Protein AF-A0A7J2H7G2-F1 (afdb_monomer_lite)

Structure (mmCIF, N/CA/C/O backbone):
data_AF-A0A7J2H7G2-F1
#
_entry.id   AF-A0A7J2H7G2-F1
#
loop_
_atom_site.group_PDB
_atom_site.id
_atom_site.type_symbol
_atom_site.label_atom_id
_atom_site.label_alt_id
_atom_site.label_comp_id
_atom_site.label_asym_id
_atom_site.label_entity_id
_atom_site.label_seq_id
_atom_site.pdbx_PDB_ins_code
_atom_site.Cartn_x
_atom_site.Cartn_y
_atom_site.Cartn_z
_atom_site.occupancy
_atom_site.B_iso_or_equiv
_atom_site.auth_seq_id
_atom_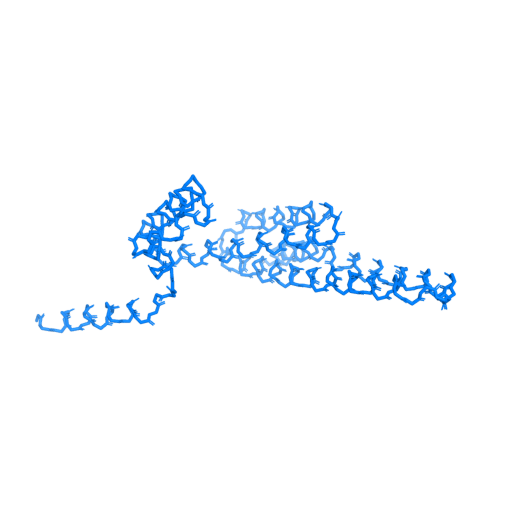site.auth_comp_id
_atom_site.auth_asym_id
_atom_site.auth_atom_id
_atom_site.pdbx_PDB_model_num
ATOM 1 N N . MET A 1 1 ? -26.326 28.700 32.231 1.00 47.94 1 MET A N 1
ATOM 2 C CA . MET A 1 1 ? -26.811 28.246 30.902 1.00 47.94 1 MET A CA 1
ATOM 3 C C . MET A 1 1 ? -26.241 29.010 29.691 1.00 47.94 1 MET A C 1
ATOM 5 O O . MET A 1 1 ? -26.321 28.487 28.589 1.00 47.94 1 MET A O 1
ATOM 9 N N . LEU A 1 2 ? -25.596 30.179 29.843 1.00 47.31 2 LEU A N 1
ATOM 10 C CA . LEU A 1 2 ? -25.047 30.966 28.713 1.00 47.31 2 LEU A CA 1
ATOM 11 C C . LEU A 1 2 ? -23.711 30.453 28.116 1.00 47.31 2 LEU A C 1
ATOM 13 O O . LEU A 1 2 ? -23.389 30.776 26.974 1.00 47.31 2 LEU A O 1
ATOM 17 N N . GLY A 1 3 ? -22.941 29.634 28.845 1.00 43.75 3 GLY A N 1
ATOM 18 C CA . GLY A 1 3 ? -21.639 29.117 28.382 1.00 43.75 3 GLY A CA 1
ATOM 19 C C . GLY A 1 3 ? -21.736 28.053 27.279 1.00 43.75 3 GLY A C 1
ATOM 20 O O . GLY A 1 3 ? -20.995 28.103 26.300 1.00 43.75 3 GLY A O 1
ATOM 21 N N . ALA A 1 4 ? -22.720 27.154 27.372 1.00 48.69 4 ALA A N 1
ATOM 22 C CA . ALA A 1 4 ? -22.885 26.039 26.433 1.00 48.69 4 ALA A CA 1
ATOM 23 C C . ALA A 1 4 ? -23.253 26.495 25.007 1.00 48.69 4 ALA A C 1
ATOM 25 O O . ALA A 1 4 ? -22.847 25.880 24.020 1.00 48.69 4 ALA A O 1
ATOM 26 N N . VAL A 1 5 ? -23.979 27.611 24.877 1.00 52.25 5 VAL A N 1
ATOM 27 C CA . VAL A 1 5 ? -24.365 28.177 23.572 1.00 52.25 5 VAL A CA 1
ATOM 28 C C . VAL A 1 5 ? -23.160 28.813 22.869 1.00 52.25 5 VAL A C 1
ATOM 30 O O . VAL A 1 5 ? -23.018 28.704 21.648 1.00 52.25 5 VAL A O 1
ATOM 33 N N . ARG A 1 6 ? -22.251 29.435 23.634 1.00 50.88 6 ARG A N 1
ATOM 34 C CA . ARG A 1 6 ? -21.053 30.100 23.101 1.00 50.88 6 ARG A CA 1
ATOM 35 C C . ARG A 1 6 ? -20.034 29.088 22.569 1.00 50.88 6 ARG A C 1
ATOM 37 O O . ARG A 1 6 ? -19.471 29.313 21.495 1.00 50.88 6 ARG A O 1
ATOM 44 N N . ASP A 1 7 ? -19.888 27.948 23.243 1.00 53.00 7 ASP A N 1
ATOM 45 C CA . ASP A 1 7 ? -19.035 26.846 22.784 1.00 53.00 7 ASP A CA 1
ATOM 46 C C . ASP A 1 7 ? -19.599 26.125 21.560 1.00 53.00 7 ASP A C 1
ATOM 48 O O . ASP A 1 7 ? -18.849 25.792 20.639 1.00 53.00 7 ASP A O 1
ATOM 52 N N . ARG A 1 8 ? -20.925 25.965 21.471 1.00 52.72 8 ARG A N 1
ATOM 53 C CA . ARG A 1 8 ? -21.570 25.401 20.275 1.00 52.72 8 ARG A CA 1
ATOM 54 C C . ARG A 1 8 ? -21.341 26.286 19.046 1.00 52.72 8 ARG A C 1
ATOM 56 O O . ARG A 1 8 ? -21.013 25.780 17.976 1.00 52.72 8 ARG A O 1
ATOM 63 N N . ARG A 1 9 ? -21.421 27.615 19.207 1.00 53.59 9 ARG A N 1
ATOM 64 C CA . ARG A 1 9 ? -21.149 28.591 18.133 1.00 53.59 9 ARG A CA 1
ATOM 65 C C . ARG A 1 9 ? -19.680 28.612 17.708 1.00 53.59 9 ARG A C 1
ATOM 67 O O . ARG A 1 9 ? -19.405 28.718 16.515 1.00 53.59 9 ARG A O 1
ATOM 74 N N . LYS A 1 10 ? -18.739 28.491 18.654 1.00 53.88 10 LYS A N 1
ATOM 75 C CA . LYS A 1 10 ? -17.302 28.377 18.348 1.00 53.88 10 LYS A CA 1
ATOM 76 C C . LYS A 1 10 ? -16.977 27.075 17.614 1.00 53.88 10 LYS A C 1
ATOM 78 O O . LYS A 1 10 ? -16.257 27.126 16.625 1.00 53.88 10 LYS A O 1
ATOM 83 N N . ARG A 1 11 ? -17.556 25.940 18.028 1.00 52.38 11 ARG A N 1
ATOM 84 C CA . ARG A 1 11 ? -17.397 24.649 17.330 1.00 52.38 11 ARG A CA 1
ATOM 85 C C . ARG A 1 11 ? -17.986 24.671 15.920 1.00 52.38 11 ARG A C 1
ATOM 87 O O . ARG A 1 11 ? -17.351 24.162 15.007 1.00 52.38 11 ARG A O 1
ATOM 94 N N . LEU A 1 12 ? -19.138 25.314 15.719 1.00 53.31 12 LEU A N 1
ATOM 95 C CA . LEU A 1 12 ? -19.734 25.492 14.387 1.00 53.31 12 LEU A CA 1
ATOM 96 C C . LEU A 1 12 ? -18.892 26.404 13.482 1.00 53.31 12 LEU A C 1
ATOM 98 O O . LEU A 1 12 ? -18.718 26.096 12.309 1.00 53.31 12 LEU A O 1
ATOM 102 N N . ARG A 1 13 ? -18.308 27.484 14.021 1.00 51.22 13 ARG A N 1
ATOM 103 C CA . ARG A 1 13 ? -17.367 28.330 13.265 1.00 51.22 13 ARG A CA 1
ATOM 104 C C . ARG A 1 13 ? -16.063 27.603 12.937 1.00 51.22 13 ARG A C 1
ATOM 106 O O . ARG A 1 13 ? -15.563 27.771 11.835 1.00 51.22 13 ARG A O 1
ATOM 113 N N . ALA A 1 14 ? -15.563 26.760 13.841 1.00 49.69 14 ALA A N 1
ATOM 114 C CA . ALA A 1 14 ? -14.392 25.921 13.593 1.00 49.69 14 ALA A CA 1
ATOM 115 C C . ALA A 1 14 ? -14.672 24.816 12.557 1.00 49.69 14 ALA A C 1
ATOM 117 O O . ALA A 1 14 ? -13.805 24.509 11.748 1.00 49.69 14 ALA A O 1
ATOM 118 N N . LEU A 1 15 ? -15.885 24.251 12.529 1.00 47.44 15 LEU A N 1
ATOM 119 C CA . LEU A 1 15 ? -16.346 23.316 11.491 1.00 47.44 15 LEU A CA 1
ATOM 120 C C . LEU A 1 15 ? -16.498 23.995 10.122 1.00 47.44 15 LEU A C 1
ATOM 122 O O . LEU A 1 15 ? -16.161 23.392 9.108 1.00 47.44 15 LEU A O 1
ATOM 126 N N . ALA A 1 16 ? -16.948 25.252 10.093 1.00 50.84 16 ALA A N 1
ATOM 127 C CA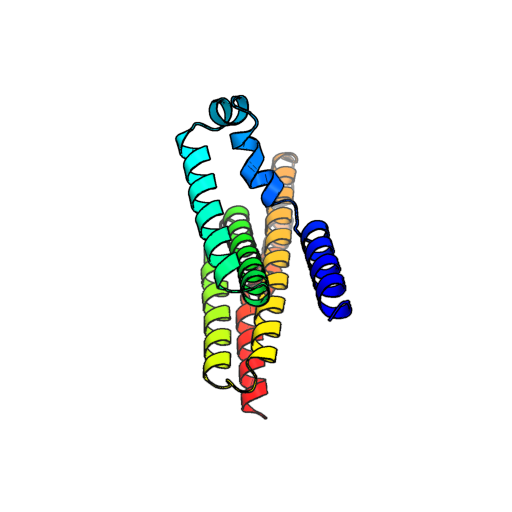 . ALA A 1 16 ? -17.053 26.049 8.870 1.00 50.84 16 ALA A CA 1
ATOM 128 C C . ALA A 1 16 ? -15.689 26.531 8.342 1.00 50.84 16 ALA A C 1
ATOM 130 O O . ALA A 1 16 ? -15.535 26.723 7.144 1.00 50.84 16 ALA A O 1
ATOM 131 N N . SER A 1 17 ? -14.693 26.710 9.217 1.00 49.72 17 SER A N 1
ATOM 132 C CA . SER A 1 17 ? -13.336 27.117 8.828 1.00 49.72 17 SER A CA 1
ATOM 133 C C . SER A 1 17 ? -12.380 25.946 8.574 1.00 49.72 17 SER A C 1
ATOM 135 O O . SER A 1 17 ? -11.261 26.177 8.129 1.00 49.72 17 SER A O 1
ATOM 137 N N . SER A 1 18 ? -12.775 24.708 8.897 1.00 44.56 18 SER A N 1
ATOM 138 C CA . SER A 1 18 ? -11.957 23.495 8.711 1.00 44.56 18 SER A CA 1
ATOM 139 C C . SER A 1 18 ? -12.557 22.488 7.734 1.00 44.56 18 SER A C 1
ATOM 141 O O . SER A 1 18 ? -11.945 21.449 7.495 1.00 44.56 18 SER A O 1
ATOM 143 N N . THR A 1 19 ? -13.726 22.776 7.154 1.00 43.56 19 THR A N 1
ATOM 144 C CA . THR A 1 19 ? -14.256 22.013 6.023 1.00 43.56 19 THR A CA 1
ATOM 145 C C . THR A 1 19 ? -13.409 22.354 4.794 1.00 43.56 19 THR A C 1
ATOM 147 O O . THR A 1 19 ? -13.441 23.496 4.336 1.00 43.56 19 THR A O 1
ATOM 150 N N . PRO A 1 20 ? -12.625 21.406 4.245 1.00 46.28 20 PRO A N 1
ATOM 151 C CA . PRO A 1 20 ? -11.982 21.598 2.952 1.00 46.28 20 PRO A CA 1
ATOM 152 C C . PRO A 1 20 ? -13.070 21.760 1.871 1.00 46.28 20 PRO A C 1
ATOM 154 O O . PRO A 1 20 ? -14.243 21.483 2.143 1.00 46.28 20 PRO A O 1
ATOM 157 N N . PRO A 1 21 ? -12.713 22.161 0.639 1.00 49.47 21 PRO A N 1
ATOM 158 C CA . PRO A 1 21 ? -13.613 22.694 -0.393 1.00 49.47 21 PRO A CA 1
ATOM 159 C C . PRO A 1 21 ? -14.587 21.666 -1.005 1.00 49.47 21 PRO A C 1
ATOM 161 O O . PRO A 1 21 ? -15.038 21.830 -2.129 1.00 49.47 21 PRO A O 1
ATOM 164 N N . ILE A 1 22 ? -14.952 20.610 -0.283 1.00 48.78 22 ILE A N 1
ATOM 165 C CA . ILE A 1 22 ? -15.923 19.594 -0.692 1.00 48.78 22 ILE A CA 1
ATOM 166 C C . ILE A 1 22 ? -17.298 20.240 -0.902 1.00 48.78 22 ILE A C 1
ATOM 168 O O . ILE A 1 22 ? -17.934 19.980 -1.915 1.00 48.78 22 ILE A O 1
ATOM 172 N N . ILE A 1 23 ? -17.712 21.159 -0.017 1.00 49.16 23 ILE A N 1
ATOM 173 C CA . ILE A 1 23 ? -18.972 21.912 -0.172 1.00 49.16 23 ILE A CA 1
ATOM 174 C C . ILE A 1 23 ? -18.928 22.798 -1.431 1.00 49.16 23 ILE A C 1
ATOM 176 O O . ILE A 1 23 ? -19.930 22.929 -2.136 1.00 49.16 23 ILE A O 1
ATOM 180 N N . LEU A 1 24 ? -17.753 23.355 -1.752 1.00 44.66 24 LEU A N 1
ATOM 181 C CA . LEU A 1 24 ? -17.543 24.155 -2.959 1.00 44.66 24 LEU A CA 1
ATOM 182 C C . LEU A 1 24 ? -17.670 23.276 -4.218 1.00 44.66 24 LEU A C 1
ATOM 184 O O . LEU A 1 24 ? -18.414 23.620 -5.128 1.00 44.66 24 LEU A O 1
ATOM 188 N N . PHE A 1 25 ? -17.036 22.098 -4.235 1.00 48.81 25 PHE A N 1
ATOM 189 C CA . PHE A 1 25 ? -17.115 21.146 -5.351 1.00 48.81 25 PHE A CA 1
ATOM 190 C C . PHE A 1 25 ? -18.521 20.564 -5.560 1.00 48.81 25 PHE A C 1
ATOM 192 O O . PHE A 1 25 ? -18.918 20.341 -6.700 1.00 48.81 25 PHE A O 1
ATOM 199 N N . THR A 1 26 ? -19.304 20.364 -4.493 1.00 48.56 26 THR A N 1
ATOM 200 C CA . THR A 1 26 ? -20.682 19.851 -4.603 1.00 48.56 26 THR A CA 1
ATOM 201 C C . THR A 1 26 ? -21.688 20.871 -5.139 1.00 48.56 26 THR A C 1
ATOM 203 O O . THR A 1 26 ? -22.742 20.471 -5.624 1.00 48.56 26 THR A O 1
ATOM 206 N N . LEU A 1 27 ? -21.391 22.176 -5.057 1.00 45.78 27 LEU A N 1
ATOM 207 C CA . LEU A 1 27 ? -22.331 23.243 -5.433 1.00 45.78 27 LEU A CA 1
ATOM 208 C C . LEU A 1 27 ? -22.011 23.918 -6.774 1.00 45.78 27 LEU A 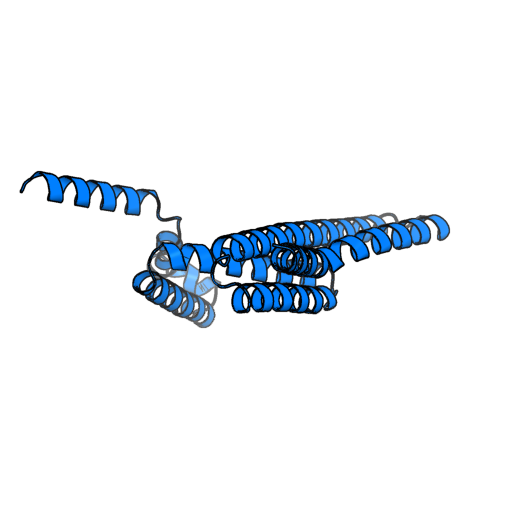C 1
ATOM 210 O O . LEU A 1 27 ? -22.916 24.487 -7.376 1.00 45.78 27 LEU A O 1
ATOM 214 N N . VAL A 1 28 ? -20.777 23.818 -7.281 1.00 47.91 28 VAL A N 1
ATOM 215 C CA . VAL A 1 28 ? -20.375 24.360 -8.598 1.00 47.91 28 VAL A CA 1
ATOM 216 C C . VAL A 1 28 ? -21.265 23.906 -9.776 1.00 47.91 28 VAL A C 1
ATOM 218 O O . VAL A 1 28 ? -21.590 24.753 -10.606 1.00 47.91 28 VAL A O 1
ATOM 221 N N . PRO A 1 29 ? -21.722 22.639 -9.883 1.00 47.50 29 PRO A N 1
ATOM 222 C CA . PRO A 1 29 ? -22.616 22.244 -10.979 1.00 47.50 29 PRO A CA 1
ATOM 223 C C . PRO A 1 29 ? -24.075 22.692 -10.780 1.00 47.50 29 PRO A C 1
ATOM 225 O O . PRO A 1 29 ? -24.827 22.737 -11.748 1.00 47.50 29 PRO A O 1
ATOM 228 N N . VAL A 1 30 ? -24.483 23.041 -9.552 1.00 48.72 30 VAL A N 1
ATOM 229 C CA . VAL A 1 30 ? -25.826 23.581 -9.257 1.00 48.72 30 VAL A CA 1
ATOM 230 C C . VAL A 1 30 ? -25.888 25.079 -9.563 1.00 48.72 30 VAL A C 1
ATOM 232 O O . VAL A 1 30 ? -26.935 25.588 -9.951 1.00 48.72 30 VAL A O 1
ATOM 235 N N . THR A 1 31 ? -24.771 25.792 -9.408 1.00 48.44 31 THR A N 1
ATOM 236 C CA . THR A 1 31 ? -24.705 27.240 -9.634 1.00 48.44 31 THR A CA 1
ATOM 237 C C . THR A 1 31 ? -24.342 27.626 -11.063 1.00 48.44 31 THR A C 1
ATOM 239 O O . THR A 1 31 ? -24.558 28.782 -11.423 1.00 48.44 31 THR A O 1
ATOM 242 N N . ASN A 1 32 ? -23.816 26.704 -11.883 1.00 49.28 32 ASN A N 1
ATOM 243 C CA . ASN A 1 32 ? -23.338 27.042 -13.220 1.00 49.28 32 ASN A CA 1
ATOM 244 C C . ASN A 1 32 ? -23.775 26.023 -14.302 1.00 49.28 32 ASN A C 1
ATOM 246 O O . ASN A 1 32 ? -23.179 24.945 -14.414 1.00 49.28 32 ASN A O 1
ATOM 250 N N . PRO A 1 33 ? -24.799 26.342 -15.122 1.00 57.78 33 PRO A N 1
ATOM 251 C CA . PRO A 1 33 ? -25.343 25.434 -16.139 1.00 57.78 33 PRO A CA 1
ATOM 252 C C . PRO A 1 33 ? -24.342 25.078 -17.253 1.00 57.78 33 PRO A C 1
ATOM 254 O O . PRO A 1 33 ? -24.524 24.074 -17.945 1.00 57.78 33 PRO A O 1
ATOM 257 N N . ASP A 1 34 ? -23.254 25.837 -17.394 1.00 55.03 34 ASP A N 1
ATOM 258 C CA . ASP A 1 34 ? -22.202 25.566 -18.377 1.00 55.03 34 ASP A CA 1
ATOM 259 C C . ASP A 1 34 ? -21.373 24.315 -18.036 1.00 55.03 34 ASP A C 1
ATOM 261 O O . ASP A 1 34 ? -20.942 23.593 -18.934 1.00 55.03 34 ASP A O 1
ATOM 265 N N . VAL A 1 35 ? -21.223 23.965 -16.752 1.00 53.56 35 VAL A N 1
ATOM 266 C CA . VAL A 1 35 ? -20.463 22.772 -16.322 1.00 53.56 35 VAL A CA 1
ATOM 267 C C . VAL A 1 35 ? -21.190 21.477 -16.708 1.00 53.56 35 VAL A C 1
ATOM 269 O O . VAL A 1 35 ? -20.563 20.506 -17.134 1.00 53.56 35 VAL A O 1
ATOM 272 N N . VAL A 1 36 ? -22.524 21.476 -16.634 1.00 52.69 36 VAL A N 1
ATOM 273 C CA . VAL A 1 36 ? -23.381 20.345 -17.037 1.00 52.69 36 VAL A CA 1
ATOM 274 C C . VAL A 1 36 ? -23.320 20.119 -18.552 1.00 52.69 36 VAL A C 1
ATOM 276 O O . VAL A 1 36 ? -23.369 18.978 -19.018 1.00 52.69 36 VAL A O 1
ATOM 279 N N . ARG A 1 37 ? -23.158 21.203 -19.321 1.00 54.56 37 ARG A N 1
ATOM 280 C CA . ARG A 1 37 ? -23.006 21.171 -20.780 1.00 54.56 37 ARG A CA 1
ATOM 281 C C . ARG A 1 37 ? -21.634 20.663 -21.230 1.00 54.56 37 ARG A C 1
ATOM 283 O O . ARG A 1 37 ? -21.562 19.985 -22.248 1.00 54.56 37 ARG A O 1
ATOM 290 N N . VAL A 1 38 ? -20.574 20.958 -20.473 1.00 56.56 38 VAL A N 1
ATOM 291 C CA . VAL A 1 38 ? -19.186 20.580 -20.804 1.00 56.56 38 VAL A CA 1
ATOM 292 C C . VAL A 1 38 ? -18.843 19.144 -20.382 1.00 56.56 38 VAL A C 1
ATOM 294 O O . VAL A 1 38 ? -18.133 18.454 -21.104 1.00 56.56 38 VAL A O 1
ATOM 297 N N . VAL A 1 39 ? -19.348 18.670 -19.237 1.00 55.44 39 VAL A N 1
ATOM 298 C CA . VAL A 1 39 ? -18.990 17.348 -18.672 1.00 55.44 39 VAL A CA 1
ATOM 299 C C . VAL A 1 39 ? -19.942 16.228 -19.126 1.00 55.44 39 VAL A C 1
ATOM 301 O O . VAL A 1 39 ? -19.625 15.046 -19.011 1.00 55.44 39 VAL A O 1
ATOM 304 N N . GLY A 1 40 ? -21.101 16.585 -19.684 1.00 55.41 40 GLY A N 1
ATOM 305 C CA . GLY A 1 40 ? -22.165 15.642 -20.016 1.00 55.41 40 GLY A CA 1
ATOM 306 C C . GLY A 1 40 ? -22.992 15.299 -18.776 1.00 55.41 40 GLY A C 1
ATOM 307 O O . GLY A 1 40 ? -22.476 14.811 -17.768 1.00 55.41 40 GLY A O 1
ATOM 308 N N . GLY A 1 41 ? -24.302 15.552 -18.848 1.00 57.44 41 GLY A N 1
ATOM 309 C CA . GLY A 1 41 ? -25.202 15.489 -17.692 1.00 57.44 41 GLY A CA 1
ATOM 310 C C . GLY A 1 41 ? -25.121 14.177 -16.907 1.00 57.44 41 GLY A C 1
ATOM 311 O O . GLY A 1 41 ? -25.098 14.205 -15.682 1.00 57.44 41 GLY A O 1
ATOM 312 N N . LEU A 1 42 ? -24.978 13.034 -17.585 1.00 55.56 42 LEU A N 1
ATOM 313 C CA . LEU A 1 42 ? -24.911 11.721 -16.935 1.00 55.56 42 LEU A CA 1
ATOM 314 C C . LEU A 1 42 ? -23.682 11.565 -16.017 1.00 55.56 42 LEU A C 1
ATOM 316 O O . LEU A 1 42 ? -23.797 11.026 -14.918 1.00 55.56 42 LEU A O 1
ATOM 320 N N . ALA A 1 43 ? -22.522 12.078 -16.437 1.00 57.12 43 ALA A N 1
ATOM 321 C CA . ALA A 1 43 ? -21.300 12.047 -15.638 1.00 57.12 43 ALA A CA 1
ATOM 322 C C . ALA A 1 43 ? -21.385 13.028 -14.459 1.00 57.12 43 ALA A C 1
ATOM 324 O O . ALA A 1 43 ? -21.009 12.682 -13.341 1.00 57.12 43 ALA A O 1
ATOM 325 N N . ALA A 1 44 ? -21.964 14.213 -14.675 1.00 57.12 44 ALA A N 1
ATOM 326 C CA . ALA A 1 44 ? -22.192 15.193 -13.614 1.00 57.12 44 ALA A CA 1
ATOM 327 C C . ALA A 1 44 ? -23.155 14.664 -12.530 1.00 57.12 44 ALA A C 1
ATOM 329 O O . ALA A 1 44 ? -22.864 14.772 -11.337 1.00 57.12 44 ALA A O 1
ATOM 330 N N . TYR A 1 45 ? -24.258 14.018 -12.928 1.00 56.38 45 TYR A N 1
ATOM 331 C CA . TYR A 1 45 ? -25.190 13.372 -11.998 1.00 56.38 45 TYR A CA 1
ATOM 332 C C . TYR A 1 45 ? -24.565 12.164 -11.292 1.00 56.38 45 TYR A C 1
ATOM 334 O O . TYR A 1 45 ? -24.790 11.985 -10.096 1.00 56.38 45 TYR A O 1
ATOM 342 N N . GLY A 1 46 ? -23.739 11.372 -11.983 1.00 60.50 46 GLY A N 1
ATOM 343 C CA . GLY A 1 46 ? -23.008 10.253 -11.381 1.00 60.50 46 GLY A CA 1
ATOM 344 C C . GLY A 1 46 ? -22.034 10.702 -10.289 1.00 60.50 46 GLY A C 1
ATOM 345 O O . GLY A 1 46 ? -22.021 10.132 -9.195 1.00 60.50 46 GLY A O 1
ATOM 346 N N . VAL A 1 47 ? -21.274 11.770 -10.545 1.00 66.69 47 VAL A N 1
ATOM 347 C CA . VAL A 1 47 ? -20.360 12.381 -9.565 1.00 66.69 47 VAL A CA 1
ATOM 348 C C . VAL A 1 47 ? -21.134 12.980 -8.386 1.00 66.69 47 VAL A C 1
ATOM 350 O O . VAL A 1 47 ? -20.736 12.801 -7.239 1.00 66.69 47 VAL A O 1
ATOM 353 N N . MET A 1 48 ? -22.275 13.631 -8.629 1.00 58.12 48 MET A N 1
ATOM 354 C CA . MET A 1 48 ? -23.116 14.168 -7.554 1.00 58.12 48 MET A CA 1
ATOM 355 C C . MET A 1 48 ? -23.759 13.083 -6.690 1.00 58.12 48 MET A C 1
ATOM 357 O O . MET A 1 48 ? -23.776 13.216 -5.468 1.00 58.12 48 MET A O 1
ATOM 361 N N . ALA A 1 49 ? -24.268 12.008 -7.292 1.00 63.59 49 ALA A N 1
ATOM 362 C CA . ALA A 1 49 ? -24.872 10.901 -6.559 1.00 63.59 49 ALA A CA 1
ATOM 363 C C . ALA A 1 49 ? -23.837 10.201 -5.670 1.00 63.59 49 ALA A C 1
ATOM 365 O O . ALA A 1 49 ? -24.079 9.974 -4.486 1.00 63.59 49 ALA A O 1
ATOM 366 N N . SER A 1 50 ? -22.646 9.935 -6.210 1.00 63.16 50 SER A N 1
ATOM 367 C CA . SER A 1 50 ? -21.548 9.340 -5.443 1.00 63.16 50 SER A CA 1
ATOM 368 C C . SER A 1 50 ? -21.025 10.280 -4.348 1.00 63.16 50 SER A C 1
ATOM 370 O O . SER A 1 50 ? -20.810 9.837 -3.219 1.00 63.16 50 SER A O 1
ATOM 372 N N . ALA A 1 51 ? -20.923 11.586 -4.616 1.00 67.38 51 ALA A N 1
ATOM 373 C CA . ALA A 1 51 ? -20.573 12.584 -3.606 1.00 67.38 51 ALA A CA 1
ATOM 374 C C . ALA A 1 51 ? -21.631 12.694 -2.493 1.00 67.38 51 ALA A C 1
ATOM 376 O O . ALA A 1 51 ? -21.278 12.747 -1.317 1.00 67.38 51 ALA A O 1
ATOM 377 N N . ALA A 1 52 ? -22.923 12.678 -2.831 1.00 64.50 52 ALA A N 1
ATOM 378 C CA . ALA A 1 52 ? -24.015 12.732 -1.861 1.00 64.50 52 ALA A CA 1
ATOM 379 C C . ALA A 1 52 ? -24.036 11.493 -0.953 1.00 64.50 52 ALA A C 1
ATOM 381 O O . ALA A 1 52 ? -24.184 11.621 0.264 1.00 64.50 52 ALA A O 1
ATOM 382 N N . VAL A 1 53 ? -23.804 10.305 -1.522 1.00 69.00 53 VAL A N 1
ATOM 383 C CA . VAL A 1 53 ? -23.660 9.062 -0.752 1.00 69.00 53 VAL A CA 1
ATOM 384 C C . VAL A 1 53 ? -22.468 9.164 0.200 1.00 69.00 53 VAL A C 1
ATOM 386 O O . VAL A 1 53 ? -22.626 8.936 1.397 1.00 69.00 53 VAL A O 1
ATOM 389 N N . LEU A 1 54 ? -21.304 9.610 -0.278 1.00 67.19 54 LEU A N 1
ATOM 390 C CA . LEU A 1 54 ? -20.122 9.801 0.568 1.00 67.19 54 LEU A CA 1
ATOM 391 C C . LEU A 1 54 ? -20.363 10.810 1.701 1.00 67.19 54 LEU A C 1
ATOM 393 O O . LEU A 1 54 ? -19.957 10.560 2.834 1.00 67.19 54 LEU A O 1
ATOM 397 N N . VAL A 1 55 ? -21.067 11.913 1.431 1.00 66.19 55 VAL A N 1
ATOM 398 C CA . VAL A 1 55 ? -21.431 12.916 2.446 1.00 66.19 55 VAL A CA 1
ATOM 399 C C . VAL A 1 55 ? -22.414 12.343 3.467 1.00 66.19 55 VAL A C 1
ATOM 401 O O . VAL A 1 55 ? -22.242 12.560 4.664 1.00 66.19 55 VAL A O 1
ATOM 404 N N . SER A 1 56 ? -23.414 11.573 3.035 1.00 63.66 56 SER A N 1
ATOM 405 C CA . SER A 1 56 ? -24.379 10.946 3.948 1.00 63.66 56 SER A CA 1
ATOM 406 C C . SER A 1 56 ? -23.723 9.907 4.867 1.00 63.66 56 SER A C 1
ATOM 408 O O . SER A 1 56 ? -23.949 9.927 6.078 1.00 63.66 56 SER A O 1
ATOM 410 N N . VAL A 1 57 ? -22.815 9.085 4.331 1.00 64.38 57 VAL A N 1
ATOM 411 C CA . VAL A 1 57 ? -21.993 8.149 5.112 1.00 64.38 57 VAL A CA 1
ATOM 412 C C . VAL A 1 57 ? -21.069 8.910 6.065 1.00 64.38 57 VAL A C 1
ATOM 414 O O . VAL A 1 57 ? -20.924 8.525 7.224 1.00 64.38 57 VAL A O 1
ATOM 417 N N . ALA A 1 58 ? -20.489 10.027 5.624 1.00 63.91 58 ALA A N 1
ATOM 418 C CA . ALA A 1 58 ? -19.612 10.850 6.447 1.00 63.91 58 ALA A CA 1
ATOM 419 C C . ALA A 1 58 ? -20.332 11.514 7.630 1.00 63.91 58 ALA A C 1
ATOM 421 O O . ALA A 1 58 ? -19.788 11.577 8.735 1.00 63.91 58 ALA A O 1
ATOM 422 N N . LEU A 1 59 ? -21.563 11.982 7.412 1.00 64.38 59 LEU A N 1
ATOM 423 C CA . LEU A 1 59 ? -22.407 12.550 8.460 1.00 64.38 59 LEU A CA 1
ATOM 424 C C . LEU A 1 59 ? -22.854 11.484 9.470 1.00 64.38 59 LEU A C 1
ATOM 426 O O . LEU A 1 59 ? -22.914 11.779 10.662 1.00 64.38 59 LEU A O 1
ATOM 430 N N . ALA A 1 60 ? -23.110 10.251 9.019 1.00 67.19 60 ALA A N 1
ATOM 431 C CA . ALA A 1 60 ? -23.515 9.140 9.881 1.00 67.19 60 ALA A CA 1
ATOM 432 C C . ALA A 1 60 ? -22.351 8.524 10.684 1.00 67.19 60 ALA A C 1
ATOM 434 O O . ALA A 1 60 ? -22.528 8.153 11.841 1.00 67.19 60 ALA A O 1
ATOM 435 N N . ALA A 1 61 ? -21.156 8.421 10.096 1.00 67.69 61 ALA A N 1
ATOM 436 C CA . ALA A 1 61 ? -20.019 7.708 10.686 1.00 67.69 61 ALA A CA 1
ATOM 437 C C . ALA A 1 61 ? -19.155 8.567 11.638 1.00 67.69 61 ALA A C 1
ATOM 439 O O . ALA A 1 61 ? -18.314 8.043 12.372 1.00 67.69 61 ALA A O 1
ATOM 440 N N . GLY A 1 62 ? -19.350 9.890 11.642 1.00 71.62 62 GLY A N 1
ATOM 441 C CA . GLY A 1 62 ? -18.566 10.830 12.443 1.00 71.62 62 GLY A CA 1
ATOM 442 C C . GLY A 1 62 ? -17.171 11.120 11.867 1.00 71.62 62 GLY A C 1
ATOM 443 O O . GLY A 1 62 ? -16.609 10.369 11.069 1.00 71.62 62 GLY A O 1
ATOM 444 N N . THR A 1 63 ? -16.567 12.235 12.292 1.00 71.31 63 THR A N 1
ATOM 445 C CA . THR A 1 63 ? -15.320 12.775 11.705 1.00 71.31 63 THR A CA 1
ATOM 446 C C . THR A 1 63 ? -14.121 11.824 11.795 1.00 71.31 63 THR A C 1
ATOM 448 O O . THR A 1 63 ? -13.248 11.848 10.928 1.00 71.31 63 THR A O 1
ATOM 451 N N . GLY A 1 64 ? -14.079 10.959 12.813 1.00 71.38 64 GLY A N 1
ATOM 452 C CA . GLY A 1 64 ? -13.021 9.961 12.982 1.00 71.38 64 GLY A CA 1
ATOM 453 C C . GLY A 1 64 ? -13.050 8.862 11.918 1.00 71.38 64 GLY A C 1
ATOM 454 O O . GLY A 1 64 ? -12.000 8.506 11.385 1.00 71.38 64 GLY A O 1
ATOM 455 N N . ALA A 1 65 ? -14.237 8.358 11.574 1.00 73.88 65 ALA A N 1
ATOM 456 C CA . ALA A 1 65 ? -14.398 7.343 10.537 1.00 73.88 65 ALA A CA 1
ATOM 457 C C . ALA A 1 65 ? -14.125 7.922 9.144 1.00 73.88 65 ALA A C 1
ATOM 459 O O . ALA A 1 65 ? -13.431 7.297 8.347 1.00 73.88 65 ALA A O 1
ATOM 460 N N . VAL A 1 66 ? -14.574 9.157 8.890 1.00 73.75 66 VAL A N 1
ATOM 461 C CA . VAL A 1 66 ? -14.295 9.879 7.637 1.00 73.75 66 VAL A CA 1
ATOM 462 C C . VAL A 1 66 ? -12.799 10.049 7.420 1.00 73.75 66 VAL A C 1
ATOM 464 O O . VAL A 1 66 ? -12.303 9.774 6.333 1.00 73.75 66 VAL A O 1
ATOM 467 N N . LYS A 1 67 ? -12.057 10.452 8.457 1.00 77.19 67 LYS A N 1
ATOM 468 C CA . LYS A 1 67 ? -10.604 10.623 8.355 1.00 77.19 67 LYS A CA 1
ATOM 469 C C . LYS A 1 67 ? -9.902 9.318 7.962 1.00 77.19 67 LYS A C 1
ATOM 471 O O . LYS A 1 67 ? -9.041 9.344 7.089 1.00 77.19 67 LYS A O 1
ATOM 476 N N . ARG A 1 68 ? -10.295 8.192 8.570 1.00 79.31 68 ARG A N 1
ATOM 477 C CA . ARG A 1 68 ? -9.757 6.863 8.231 1.00 79.31 68 ARG A CA 1
ATOM 478 C C . ARG A 1 68 ? -10.157 6.433 6.819 1.00 79.31 68 ARG A C 1
ATOM 480 O O . ARG A 1 68 ? -9.329 5.914 6.085 1.00 79.31 68 ARG A O 1
ATOM 487 N N . ALA A 1 69 ? -11.398 6.688 6.409 1.00 80.00 69 ALA A N 1
ATOM 488 C CA . ALA A 1 69 ? -11.852 6.377 5.057 1.00 80.00 69 ALA A CA 1
ATOM 489 C C . ALA A 1 69 ? -11.060 7.160 3.998 1.00 80.00 69 ALA A C 1
ATOM 491 O O . ALA A 1 69 ? -10.596 6.572 3.028 1.00 80.00 69 ALA A O 1
ATOM 492 N N . VAL A 1 70 ? -10.842 8.463 4.206 1.00 80.38 70 VAL A N 1
ATOM 493 C CA . VAL A 1 70 ? -10.047 9.305 3.297 1.00 80.38 70 VAL A CA 1
ATOM 494 C C . VAL A 1 70 ? -8.602 8.812 3.197 1.00 80.38 70 VAL A C 1
ATOM 496 O O . VAL A 1 70 ? -8.063 8.740 2.099 1.00 80.38 70 VAL A O 1
ATOM 499 N N . GLU A 1 71 ? -7.989 8.434 4.319 1.00 85.44 71 GLU A N 1
ATOM 500 C CA . GLU A 1 71 ? -6.643 7.849 4.351 1.00 85.44 71 GLU A CA 1
ATOM 501 C C . GLU A 1 71 ? -6.545 6.592 3.472 1.00 85.44 71 GLU A C 1
ATOM 503 O O . GLU A 1 71 ? -5.652 6.492 2.632 1.00 85.44 71 GLU A O 1
ATOM 508 N N . TRP A 1 72 ? -7.503 5.670 3.583 1.00 87.00 72 TRP A N 1
ATOM 509 C CA . TRP A 1 72 ? -7.507 4.447 2.778 1.00 87.00 72 TRP A CA 1
ATOM 510 C C . TRP A 1 72 ? -7.894 4.672 1.314 1.00 87.00 72 TRP A C 1
ATOM 512 O O . TRP A 1 72 ? -7.350 3.999 0.441 1.00 87.00 72 TRP A O 1
ATOM 522 N N . ILE A 1 73 ? -8.755 5.649 1.014 1.00 85.62 73 ILE A N 1
ATOM 523 C CA . ILE A 1 73 ? -9.026 6.077 -0.368 1.00 85.62 73 ILE A CA 1
ATOM 524 C C . ILE A 1 73 ? -7.747 6.619 -1.011 1.00 85.62 73 ILE A C 1
ATOM 526 O O . ILE A 1 73 ? -7.455 6.282 -2.156 1.00 85.62 73 ILE A O 1
ATOM 530 N N . LEU A 1 74 ? -6.965 7.419 -0.278 1.00 86.31 74 LEU A N 1
ATOM 531 C CA . LEU A 1 74 ? -5.675 7.918 -0.755 1.00 86.31 74 LEU A CA 1
ATOM 532 C C . LEU A 1 74 ? -4.698 6.774 -1.016 1.00 86.31 74 LEU A C 1
ATOM 534 O O . LEU A 1 74 ? -4.100 6.746 -2.086 1.00 86.31 74 LEU A O 1
ATOM 538 N N . VAL A 1 75 ? -4.573 5.818 -0.089 1.00 88.62 75 VAL A N 1
ATOM 539 C CA . VAL A 1 75 ? -3.730 4.625 -0.273 1.00 88.62 75 VAL A CA 1
ATOM 540 C C . VAL A 1 75 ? -4.137 3.859 -1.530 1.00 88.62 75 VAL A C 1
ATOM 542 O O . VAL A 1 75 ? -3.300 3.626 -2.396 1.00 88.62 75 VAL A O 1
ATOM 545 N N . VAL A 1 76 ? -5.417 3.505 -1.667 1.00 88.81 76 VAL A N 1
ATOM 546 C CA . VAL A 1 76 ? -5.921 2.748 -2.824 1.00 88.81 76 VAL A CA 1
ATOM 547 C C . VAL A 1 76 ? -5.709 3.527 -4.121 1.00 88.81 76 VAL A C 1
ATOM 549 O O . VAL A 1 76 ? -5.223 2.962 -5.099 1.00 88.81 76 VAL A O 1
ATOM 552 N N . GLY A 1 77 ? -6.010 4.827 -4.124 1.00 86.56 77 GLY A N 1
ATOM 553 C CA . GLY A 1 77 ? -5.772 5.705 -5.267 1.00 86.56 77 GLY A CA 1
ATOM 554 C C . GLY A 1 77 ? -4.302 5.733 -5.680 1.00 86.56 77 GLY A C 1
ATOM 555 O O . GLY A 1 77 ? -3.999 5.658 -6.868 1.00 86.56 77 GLY A O 1
ATOM 556 N N . LEU A 1 78 ? -3.388 5.755 -4.708 1.00 89.31 78 LEU A N 1
ATOM 557 C CA . LEU A 1 78 ? -1.951 5.693 -4.949 1.00 89.31 78 LEU A CA 1
ATOM 558 C C . LEU A 1 78 ? -1.519 4.363 -5.560 1.00 89.31 78 LEU A C 1
ATOM 560 O O . LEU A 1 78 ? -0.812 4.364 -6.561 1.00 89.31 78 LEU A O 1
ATOM 564 N N . VAL A 1 79 ? -1.978 3.235 -5.014 1.00 88.50 79 VAL A N 1
ATOM 565 C CA . VAL A 1 79 ? -1.650 1.909 -5.560 1.00 88.50 79 VAL A CA 1
ATOM 566 C C . VAL A 1 79 ? -2.164 1.766 -6.992 1.00 88.50 79 VAL A C 1
ATOM 568 O O . VAL A 1 79 ? -1.433 1.298 -7.866 1.00 88.50 79 VAL A O 1
ATOM 571 N N . LEU A 1 80 ? -3.394 2.208 -7.263 1.00 87.06 80 LEU A N 1
ATOM 572 C CA . LEU A 1 80 ? -3.970 2.177 -8.608 1.00 87.06 80 LEU A CA 1
ATOM 573 C C . LEU A 1 80 ? -3.198 3.081 -9.574 1.00 87.06 80 LEU A C 1
ATOM 575 O O . LEU A 1 80 ? -2.852 2.637 -10.669 1.00 87.06 80 LEU A O 1
ATOM 579 N N . ALA A 1 81 ? -2.865 4.307 -9.162 1.00 85.25 81 ALA A N 1
ATOM 580 C CA . ALA A 1 81 ? -2.069 5.227 -9.968 1.00 85.25 81 ALA A CA 1
ATOM 581 C C . ALA A 1 81 ? -0.680 4.648 -10.282 1.00 85.25 81 ALA A C 1
ATOM 583 O O . ALA A 1 81 ? -0.282 4.627 -11.446 1.00 85.25 81 ALA A O 1
ATOM 584 N N . SER A 1 82 ? 0.022 4.098 -9.286 1.00 84.81 82 SER A N 1
ATOM 585 C CA . SER A 1 8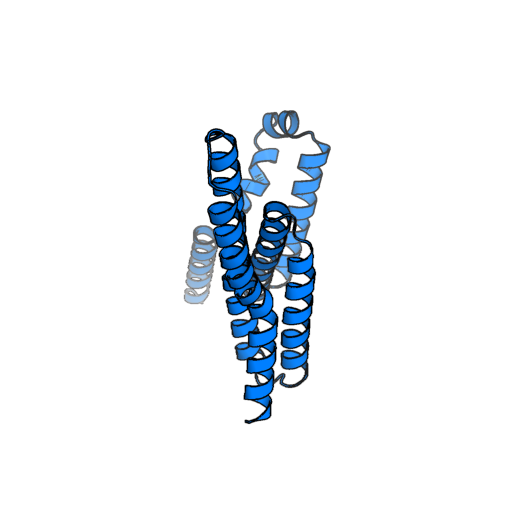2 ? 1.315 3.425 -9.472 1.00 84.81 82 SER A CA 1
ATOM 586 C C . SER A 1 82 ? 1.212 2.227 -10.416 1.00 84.81 82 SER A C 1
ATOM 588 O O . SER A 1 82 ? 2.084 2.026 -11.262 1.00 84.81 82 SER A O 1
ATOM 590 N N . THR A 1 83 ? 0.135 1.444 -10.320 1.00 86.19 83 THR A N 1
ATOM 591 C CA . THR A 1 83 ? -0.109 0.282 -11.190 1.00 86.19 83 THR A CA 1
ATOM 592 C C . THR A 1 83 ? -0.345 0.712 -12.634 1.00 86.19 83 THR A C 1
ATOM 594 O O . THR A 1 83 ? 0.290 0.182 -13.542 1.00 86.19 83 THR A O 1
ATOM 597 N N . MET A 1 84 ? -1.205 1.707 -12.863 1.00 85.94 84 MET A N 1
ATOM 598 C CA . MET A 1 84 ? -1.468 2.224 -14.209 1.00 85.94 84 MET A CA 1
ATOM 599 C C . MET A 1 84 ? -0.229 2.880 -14.823 1.00 85.94 84 MET A C 1
ATOM 601 O O . MET A 1 84 ? 0.041 2.722 -16.015 1.00 85.94 84 MET A O 1
ATOM 605 N N . LEU A 1 85 ? 0.548 3.601 -14.013 1.00 83.44 85 LEU A N 1
ATOM 606 C CA . LEU A 1 85 ? 1.751 4.275 -14.478 1.00 83.44 85 LEU A CA 1
ATOM 607 C C . LEU A 1 85 ? 2.861 3.268 -14.801 1.00 83.44 85 LEU A C 1
ATOM 609 O O . LEU A 1 85 ? 3.451 3.343 -15.874 1.00 83.44 85 LEU A O 1
ATOM 613 N N . SER A 1 86 ? 3.111 2.291 -13.934 1.00 78.81 86 SER A N 1
ATOM 614 C CA . SER A 1 86 ? 4.128 1.259 -14.179 1.00 78.81 86 SER A CA 1
ATOM 615 C C . SER A 1 86 ? 3.713 0.217 -15.221 1.00 78.81 86 SER A C 1
ATOM 617 O O . SER A 1 86 ? 4.579 -0.432 -15.797 1.00 78.81 86 SER A O 1
ATOM 619 N N . GLY A 1 87 ? 2.410 0.025 -15.450 1.00 78.12 87 GLY A N 1
ATOM 620 C CA . GLY A 1 87 ? 1.892 -1.092 -16.243 1.00 78.12 87 GLY A CA 1
ATOM 621 C C . GLY A 1 87 ? 2.067 -2.456 -15.563 1.00 78.12 87 GLY A C 1
ATOM 622 O O . GLY A 1 87 ? 1.897 -3.481 -16.219 1.00 78.12 87 GLY A O 1
ATOM 623 N N . ASN A 1 88 ? 2.418 -2.491 -14.269 1.00 81.38 88 ASN A N 1
ATOM 624 C CA . ASN A 1 88 ? 2.731 -3.721 -13.547 1.00 81.38 88 ASN A CA 1
ATOM 625 C C . ASN A 1 88 ? 1.598 -4.126 -12.580 1.00 81.38 88 ASN A C 1
ATOM 627 O O . ASN A 1 88 ? 1.521 -3.580 -11.474 1.00 81.38 88 ASN A O 1
ATOM 631 N N . PRO A 1 89 ? 0.757 -5.123 -12.927 1.00 81.81 89 PRO A N 1
ATOM 632 C CA . PRO A 1 89 ? -0.355 -5.562 -12.080 1.00 81.81 89 PRO A CA 1
ATOM 633 C C . PRO A 1 89 ? 0.096 -6.229 -10.772 1.00 81.81 89 PRO A C 1
ATOM 635 O O . PRO A 1 89 ? -0.695 -6.320 -9.832 1.00 81.81 89 PRO A O 1
ATOM 638 N N . LEU A 1 90 ? 1.361 -6.661 -10.666 1.00 86.06 90 LEU A N 1
ATOM 639 C CA . LEU A 1 90 ? 1.890 -7.279 -9.446 1.00 86.06 90 LEU A CA 1
ATOM 640 C C . LEU A 1 90 ? 1.865 -6.320 -8.253 1.00 86.06 90 LEU A C 1
ATOM 642 O O . LEU A 1 90 ? 1.765 -6.782 -7.120 1.00 86.06 90 LEU A O 1
ATOM 646 N N . LEU A 1 91 ? 1.887 -5.003 -8.483 1.00 85.94 91 LEU A N 1
ATOM 647 C CA . LEU A 1 91 ? 1.752 -4.018 -7.408 1.00 85.94 91 LEU A CA 1
ATOM 648 C C . LEU A 1 91 ? 0.440 -4.208 -6.634 1.00 85.94 91 LEU A C 1
ATOM 650 O O . LEU A 1 91 ? 0.447 -4.208 -5.406 1.00 85.94 91 LEU A O 1
ATOM 654 N N . ILE A 1 92 ? -0.674 -4.463 -7.325 1.00 87.94 92 ILE A N 1
ATOM 655 C CA . ILE A 1 92 ? -1.969 -4.713 -6.675 1.00 87.94 92 ILE A CA 1
ATOM 656 C C . ILE A 1 92 ? -1.920 -6.002 -5.853 1.00 87.94 92 ILE A C 1
ATOM 658 O O . ILE A 1 92 ? -2.402 -6.033 -4.721 1.00 87.94 92 ILE A O 1
ATOM 662 N N . VAL A 1 93 ? -1.313 -7.057 -6.402 1.00 89.50 93 VAL A N 1
ATOM 663 C CA . VAL A 1 93 ? -1.197 -8.356 -5.723 1.00 89.50 93 VAL A CA 1
ATOM 664 C C . VAL A 1 93 ? -0.395 -8.214 -4.433 1.00 89.50 93 VAL A C 1
ATOM 666 O O . VAL A 1 93 ? -0.835 -8.659 -3.375 1.00 89.50 93 VAL A O 1
ATOM 669 N N . VAL A 1 94 ? 0.755 -7.544 -4.492 1.00 89.75 94 VAL A N 1
ATOM 670 C CA . VAL A 1 94 ? 1.634 -7.375 -3.332 1.00 89.75 94 VAL A CA 1
ATOM 671 C C . VAL A 1 94 ? 1.015 -6.451 -2.282 1.00 89.75 94 VAL A C 1
ATOM 673 O O . VAL A 1 94 ? 1.098 -6.751 -1.089 1.00 89.75 94 VAL A O 1
ATOM 676 N N . ALA A 1 95 ? 0.318 -5.391 -2.704 1.00 90.00 95 ALA A N 1
ATOM 677 C CA . ALA A 1 95 ? -0.484 -4.567 -1.803 1.00 90.00 95 ALA A CA 1
ATOM 678 C C . ALA A 1 95 ? -1.556 -5.404 -1.087 1.00 90.00 95 ALA A C 1
ATOM 680 O O . ALA A 1 95 ? -1.699 -5.311 0.131 1.00 90.00 95 ALA A O 1
ATOM 681 N N . GLY A 1 96 ? -2.262 -6.267 -1.825 1.00 90.38 96 GLY A N 1
ATOM 682 C CA . GLY A 1 96 ? -3.270 -7.175 -1.281 1.00 90.38 96 GLY A CA 1
ATOM 683 C C . GLY A 1 96 ? -2.699 -8.157 -0.258 1.00 90.38 96 GLY A C 1
ATOM 684 O O . GLY A 1 96 ? -3.255 -8.292 0.829 1.00 90.38 96 GLY A O 1
ATOM 685 N N . ILE A 1 97 ? -1.559 -8.789 -0.558 1.00 91.31 97 ILE A N 1
ATOM 686 C CA . ILE A 1 97 ? -0.885 -9.707 0.374 1.00 91.31 97 ILE A CA 1
ATOM 687 C C . ILE A 1 97 ? -0.444 -8.957 1.636 1.00 91.31 97 ILE A C 1
ATOM 689 O O . ILE A 1 97 ? -0.750 -9.396 2.742 1.00 91.31 97 ILE A O 1
ATOM 693 N N . GLY A 1 98 ? 0.225 -7.808 1.495 1.00 90.25 98 GLY A N 1
ATOM 694 C CA . GLY A 1 98 ? 0.669 -7.005 2.637 1.00 90.25 98 GLY A CA 1
ATOM 695 C C . GLY A 1 98 ? -0.493 -6.554 3.526 1.00 90.25 98 GLY A C 1
ATOM 696 O O . GLY A 1 98 ? -0.424 -6.683 4.748 1.00 90.25 98 GLY A O 1
ATOM 697 N N . LEU A 1 99 ? -1.597 -6.092 2.925 1.00 91.69 99 LEU A N 1
ATOM 698 C CA . LEU A 1 99 ? -2.820 -5.751 3.658 1.00 91.69 99 LEU A CA 1
ATOM 699 C C . LEU A 1 99 ? -3.449 -6.962 4.336 1.00 91.69 99 LEU A C 1
ATOM 701 O O . LEU A 1 99 ? -3.904 -6.837 5.469 1.00 91.69 99 LEU A O 1
ATOM 705 N N . GLY A 1 100 ? -3.448 -8.121 3.678 1.00 92.12 100 GLY A N 1
ATOM 706 C CA . GLY A 1 100 ? -3.923 -9.373 4.258 1.00 92.12 100 GLY A CA 1
ATOM 707 C C . GLY A 1 100 ? -3.149 -9.745 5.521 1.00 92.12 100 GLY A C 1
ATOM 708 O O . GLY A 1 100 ? -3.761 -10.079 6.533 1.00 92.12 100 GLY A O 1
ATOM 709 N N . VAL A 1 101 ? -1.819 -9.598 5.501 1.00 92.50 101 VAL A N 1
ATOM 710 C CA . VAL A 1 101 ? -0.981 -9.817 6.689 1.00 92.50 101 VAL A CA 1
ATOM 711 C C . VAL A 1 101 ? -1.332 -8.815 7.787 1.00 92.50 101 VAL A C 1
ATOM 713 O O . VAL A 1 101 ? -1.603 -9.230 8.906 1.00 92.50 101 VAL A O 1
ATOM 716 N N . PHE A 1 102 ? -1.411 -7.514 7.488 1.00 92.06 102 PHE A N 1
ATOM 717 C CA . PHE A 1 102 ? -1.793 -6.513 8.494 1.00 92.06 102 PHE A CA 1
ATOM 718 C C . PHE A 1 102 ? -3.193 -6.747 9.078 1.00 92.06 102 PHE A C 1
ATOM 720 O O . PHE A 1 102 ? -3.381 -6.586 10.283 1.00 92.06 102 PHE A O 1
ATOM 727 N N . ALA A 1 103 ? -4.163 -7.146 8.254 1.00 91.50 103 ALA A N 1
ATOM 728 C CA . ALA A 1 103 ? -5.515 -7.473 8.696 1.00 91.50 103 ALA A CA 1
ATOM 729 C C . ALA A 1 103 ? -5.527 -8.703 9.613 1.00 91.50 103 ALA A C 1
ATOM 731 O O . ALA A 1 103 ? -6.181 -8.684 10.656 1.00 91.50 103 ALA A O 1
ATOM 732 N N . LEU A 1 104 ? -4.755 -9.738 9.273 1.00 91.62 104 LEU A N 1
ATOM 733 C CA . LEU A 1 104 ? -4.572 -10.917 10.114 1.00 91.62 104 LEU A CA 1
ATOM 734 C C . LEU A 1 104 ? -3.934 -10.549 11.461 1.00 91.62 104 LEU A C 1
ATOM 736 O O . LEU A 1 104 ? -4.412 -10.988 12.503 1.00 91.62 104 LEU A O 1
ATOM 740 N N . THR A 1 105 ? -2.926 -9.675 11.467 1.00 89.12 105 THR A N 1
ATOM 741 C CA . THR A 1 105 ? -2.304 -9.181 12.703 1.00 89.12 105 THR A CA 1
ATOM 742 C C . THR A 1 105 ? -3.292 -8.399 13.574 1.00 89.12 105 THR A C 1
ATOM 744 O O . THR A 1 105 ? -3.326 -8.598 14.785 1.00 89.12 105 THR A O 1
ATOM 747 N N . MET A 1 106 ? -4.130 -7.540 12.978 1.00 91.56 106 MET A N 1
ATOM 748 C CA . MET A 1 106 ? -5.187 -6.815 13.703 1.00 91.56 106 MET A CA 1
ATOM 749 C C . MET A 1 106 ? -6.241 -7.755 14.296 1.00 91.56 106 MET A C 1
ATOM 751 O O . MET A 1 106 ? -6.789 -7.462 15.357 1.00 91.56 106 MET A O 1
ATOM 755 N N . TRP A 1 107 ? -6.537 -8.858 13.606 1.00 91.75 107 TRP A N 1
ATOM 756 C CA . TRP A 1 107 ? -7.489 -9.863 14.069 1.00 91.75 107 TRP A CA 1
ATOM 757 C C . TRP A 1 107 ? -6.932 -10.703 15.225 1.00 91.75 107 TRP A C 1
ATOM 759 O O . TRP A 1 107 ? -7.648 -10.950 16.192 1.00 91.75 107 TRP A O 1
ATOM 769 N N . LEU A 1 108 ? -5.655 -11.091 15.157 1.00 90.06 108 LEU A N 1
ATOM 770 C CA . LEU A 1 108 ? -4.981 -11.860 16.209 1.00 90.06 108 LEU A CA 1
ATOM 771 C C . LEU A 1 108 ? -4.711 -11.035 17.477 1.00 90.06 108 LEU A C 1
ATOM 773 O O . LEU A 1 108 ? -4.822 -11.563 18.580 1.00 90.06 108 LEU A O 1
ATOM 777 N N . TYR A 1 109 ? -4.389 -9.746 17.330 1.00 90.44 109 TYR A N 1
ATOM 778 C CA . TYR A 1 109 ? -4.016 -8.860 18.438 1.00 90.44 109 TYR A CA 1
ATOM 779 C C . TYR A 1 109 ? -4.913 -7.611 18.495 1.00 90.44 109 TYR A C 1
ATOM 781 O O . TYR A 1 109 ? -4.456 -6.495 18.223 1.00 90.44 109 TYR A O 1
ATOM 789 N N . PRO A 1 110 ? -6.197 -7.754 18.877 1.00 88.62 110 PRO A N 1
ATOM 790 C CA . PRO A 1 110 ? -7.138 -6.634 18.912 1.00 88.62 110 PRO A CA 1
ATOM 791 C C . PRO A 1 110 ? -6.763 -5.561 19.948 1.00 88.62 110 PRO A C 1
ATOM 793 O O . PRO A 1 110 ? -7.109 -4.393 19.770 1.00 88.62 110 PRO A O 1
ATOM 796 N N . SER A 1 111 ? -6.017 -5.922 21.000 1.00 89.19 111 SER A N 1
ATOM 797 C CA . SER A 1 111 ? -5.473 -4.981 21.992 1.00 89.19 111 SER A CA 1
ATOM 798 C C . SER A 1 111 ? -4.504 -3.963 21.380 1.00 89.19 111 SER A C 1
ATOM 800 O O . SER A 1 111 ? -4.441 -2.825 21.837 1.00 89.19 111 SER A O 1
ATOM 802 N N . GLU A 1 112 ? -3.805 -4.341 20.307 1.00 89.56 112 GLU A N 1
ATOM 803 C CA . GLU A 1 112 ? -2.775 -3.540 19.633 1.00 89.56 112 GLU A CA 1
ATOM 804 C C . GLU A 1 112 ? -3.273 -2.922 18.316 1.00 89.56 112 GLU A C 1
ATOM 806 O O . GLU A 1 112 ? -2.494 -2.386 17.521 1.00 89.56 112 GLU A O 1
ATOM 811 N N . PHE A 1 113 ? -4.591 -2.939 18.080 1.00 87.44 113 PHE A N 1
ATOM 812 C CA . PHE A 1 113 ? -5.205 -2.474 16.834 1.00 87.44 113 PHE A CA 1
ATOM 813 C C . PHE A 1 113 ? -4.722 -1.081 16.410 1.00 87.44 113 PHE A C 1
ATOM 815 O O . PHE A 1 113 ? -4.408 -0.848 15.244 1.00 87.44 113 PHE A O 1
ATOM 822 N N . GLY A 1 114 ? -4.637 -0.140 17.356 1.00 87.06 114 GLY A N 1
ATOM 823 C CA . GLY A 1 114 ? -4.221 1.233 17.067 1.00 87.06 114 GLY A CA 1
ATOM 824 C C . GLY A 1 114 ? -2.784 1.337 16.550 1.00 87.06 114 GLY A C 1
ATOM 825 O O . GLY A 1 114 ? -2.511 2.160 15.673 1.00 87.06 114 GLY A O 1
ATOM 826 N N . LEU A 1 115 ? -1.881 0.500 17.066 1.00 89.75 115 LEU A N 1
ATOM 827 C CA . LEU A 1 115 ? -0.492 0.439 16.628 1.00 89.75 115 LEU A CA 1
ATOM 828 C C . LEU A 1 115 ? -0.405 -0.192 15.237 1.00 89.75 115 LEU A C 1
ATOM 830 O O . LEU A 1 115 ? 0.153 0.415 14.325 1.00 89.75 115 LEU A O 1
ATOM 834 N N . VAL A 1 116 ? -1.012 -1.371 15.060 1.00 91.00 116 VAL A N 1
ATOM 835 C CA . VAL A 1 116 ? -0.976 -2.113 13.791 1.00 91.00 116 VAL A CA 1
ATOM 836 C C . VAL A 1 116 ? -1.623 -1.303 12.668 1.00 91.00 116 VAL A C 1
ATOM 838 O O . VAL A 1 116 ? -1.068 -1.233 11.575 1.00 91.00 116 VAL A O 1
ATOM 841 N N . TYR A 1 117 ? -2.740 -0.619 12.937 1.00 90.31 117 TYR A N 1
ATOM 842 C CA . TYR A 1 117 ? -3.406 0.259 11.972 1.00 90.31 117 TYR A CA 1
ATOM 843 C C . TYR A 1 117 ? -2.501 1.400 11.508 1.00 90.31 117 TYR A C 1
ATOM 845 O O . TYR A 1 117 ? -2.384 1.645 10.308 1.00 90.31 117 TYR A O 1
ATOM 853 N N . ARG A 1 118 ? -1.838 2.095 12.442 1.00 90.00 118 ARG A N 1
ATOM 854 C CA . ARG A 1 118 ? -0.939 3.207 12.100 1.00 90.00 118 ARG A CA 1
ATOM 855 C C . ARG A 1 118 ? 0.260 2.728 11.294 1.00 90.00 118 ARG A C 1
ATOM 857 O O . ARG A 1 118 ? 0.623 3.388 10.325 1.00 90.00 118 ARG A O 1
ATOM 864 N N . THR A 1 119 ? 0.840 1.587 11.663 1.00 91.50 119 THR A N 1
ATOM 865 C CA . THR A 1 119 ? 1.941 0.984 10.907 1.00 91.50 119 THR A CA 1
ATOM 866 C C . THR A 1 119 ? 1.484 0.600 9.504 1.00 91.50 119 THR A C 1
ATOM 868 O O . THR A 1 119 ? 2.116 1.013 8.541 1.00 91.50 119 THR A O 1
ATOM 871 N N . ALA A 1 120 ? 0.347 -0.090 9.368 1.00 91.00 120 ALA A N 1
ATOM 872 C CA . ALA A 1 120 ? -0.199 -0.488 8.073 1.00 91.00 120 ALA A CA 1
ATOM 873 C C . ALA A 1 120 ? -0.438 0.717 7.151 1.00 91.00 120 ALA A C 1
ATOM 875 O O . ALA A 1 120 ? 0.009 0.720 6.004 1.00 91.00 120 ALA A O 1
ATOM 876 N N . ALA A 1 121 ? -1.094 1.764 7.660 1.00 89.06 121 ALA A N 1
ATOM 877 C CA . ALA A 1 121 ? -1.381 2.965 6.884 1.00 89.06 121 ALA A CA 1
ATOM 878 C C . ALA A 1 121 ? -0.100 3.712 6.477 1.00 89.06 121 ALA A C 1
ATOM 880 O O . ALA A 1 121 ? 0.059 4.070 5.310 1.00 89.06 121 ALA A O 1
ATOM 881 N N . ALA A 1 122 ? 0.848 3.890 7.403 1.00 91.12 122 ALA A N 1
ATOM 882 C CA . ALA A 1 122 ? 2.124 4.544 7.117 1.00 91.12 122 ALA A CA 1
ATOM 883 C C . ALA A 1 122 ? 2.955 3.762 6.089 1.00 91.12 122 ALA A C 1
ATOM 885 O O . ALA A 1 122 ? 3.468 4.350 5.137 1.00 91.12 122 ALA A O 1
ATOM 886 N N . THR A 1 123 ? 3.046 2.437 6.244 1.00 92.25 123 THR A N 1
ATOM 887 C CA . THR A 1 123 ? 3.729 1.548 5.301 1.00 92.25 123 THR A CA 1
ATOM 888 C C . THR A 1 123 ? 3.120 1.663 3.911 1.00 92.25 123 THR A C 1
ATOM 890 O O . THR A 1 123 ? 3.855 1.847 2.946 1.00 92.25 123 THR A O 1
ATOM 893 N N . MET A 1 124 ? 1.793 1.597 3.795 1.00 92.25 124 MET A N 1
ATOM 894 C CA . MET A 1 124 ? 1.112 1.634 2.500 1.00 92.25 124 MET A CA 1
ATOM 895 C C . MET A 1 124 ? 1.183 3.006 1.829 1.00 92.25 124 MET A C 1
ATOM 897 O O . MET A 1 124 ? 1.364 3.074 0.616 1.00 92.25 124 MET A O 1
ATOM 901 N N . LEU A 1 125 ? 1.098 4.097 2.596 1.00 91.25 125 LEU A N 1
ATOM 902 C CA . LEU A 1 125 ? 1.284 5.453 2.072 1.00 91.25 125 LEU A CA 1
ATOM 903 C C . LEU A 1 125 ? 2.704 5.659 1.546 1.00 91.25 125 LEU A C 1
ATOM 905 O O . LEU A 1 125 ? 2.881 6.119 0.419 1.00 91.25 125 LEU A O 1
ATOM 909 N N . PHE A 1 126 ? 3.711 5.295 2.342 1.00 91.81 126 PHE A N 1
ATOM 910 C CA . PHE A 1 126 ? 5.110 5.394 1.936 1.00 91.81 126 PHE A CA 1
ATOM 911 C C . PHE A 1 126 ? 5.392 4.529 0.706 1.00 91.81 126 PHE A C 1
ATOM 913 O O . PHE A 1 126 ? 5.963 5.002 -0.274 1.00 91.81 126 PHE A O 1
ATOM 920 N N . TRP A 1 127 ? 4.946 3.274 0.738 1.00 92.31 127 TRP A N 1
ATOM 921 C CA . TRP A 1 127 ? 5.142 2.326 -0.348 1.00 92.31 127 TRP A CA 1
ATOM 922 C C . TRP A 1 127 ? 4.445 2.762 -1.639 1.00 92.31 127 TRP A C 1
ATOM 924 O O . TRP A 1 127 ? 5.053 2.756 -2.712 1.00 92.31 127 TRP A O 1
ATOM 934 N N . GLY A 1 128 ? 3.189 3.202 -1.545 1.00 87.88 128 GLY A N 1
ATOM 935 C CA . GLY A 1 128 ? 2.463 3.764 -2.675 1.00 87.88 128 GLY A CA 1
ATOM 936 C C . GLY A 1 128 ? 3.224 4.942 -3.284 1.00 87.88 128 GLY A C 1
ATOM 937 O O . GLY A 1 128 ? 3.415 4.989 -4.495 1.00 87.88 128 GLY A O 1
ATOM 938 N N . LEU A 1 129 ? 3.703 5.878 -2.455 1.00 89.94 129 LEU A N 1
ATOM 939 C CA . LEU A 1 129 ? 4.392 7.080 -2.937 1.00 89.94 129 LEU A CA 1
ATOM 940 C C . LEU A 1 129 ? 5.722 6.733 -3.598 1.00 89.94 129 LEU A C 1
ATOM 942 O O . LEU A 1 129 ? 6.024 7.245 -4.674 1.00 89.94 129 LEU A O 1
ATOM 946 N N . ALA A 1 130 ? 6.490 5.833 -2.986 1.00 88.56 130 ALA A N 1
ATOM 947 C CA . ALA A 1 130 ? 7.746 5.359 -3.544 1.00 88.56 130 ALA A CA 1
ATOM 948 C C . ALA A 1 130 ? 7.525 4.700 -4.913 1.00 88.56 130 ALA A C 1
ATOM 950 O O . ALA A 1 130 ? 8.189 5.060 -5.884 1.00 88.56 130 ALA A O 1
ATOM 951 N N . THR A 1 131 ? 6.552 3.789 -5.022 1.00 87.19 131 THR A N 1
ATOM 952 C CA . THR A 1 131 ? 6.241 3.117 -6.295 1.00 87.19 131 THR A CA 1
ATOM 953 C C . THR A 1 131 ? 5.745 4.090 -7.363 1.00 87.19 131 THR A C 1
ATOM 955 O O . THR A 1 131 ? 6.118 3.945 -8.526 1.00 87.19 131 THR A O 1
ATOM 958 N N . LEU A 1 132 ? 4.983 5.119 -6.982 1.00 88.44 132 LEU A N 1
ATOM 959 C CA . LEU A 1 132 ? 4.505 6.151 -7.902 1.00 88.44 132 LEU A CA 1
ATOM 960 C C . LEU A 1 132 ? 5.663 6.981 -8.465 1.00 88.44 132 LEU A C 1
ATOM 962 O O . LEU A 1 132 ? 5.754 7.179 -9.677 1.00 88.44 132 LEU A O 1
ATOM 966 N N . VAL A 1 133 ? 6.573 7.429 -7.597 1.00 87.75 133 VAL A N 1
ATOM 967 C CA . VAL A 1 133 ? 7.758 8.201 -7.995 1.00 87.75 133 VAL A CA 1
ATOM 968 C C . VAL A 1 133 ? 8.662 7.368 -8.901 1.00 87.75 133 VAL A C 1
ATOM 970 O O . VAL A 1 133 ? 9.087 7.855 -9.945 1.00 87.75 133 VAL A O 1
ATOM 973 N N . PHE A 1 134 ? 8.909 6.098 -8.569 1.00 83.31 134 PHE A N 1
ATOM 974 C CA . PHE A 1 134 ? 9.705 5.212 -9.422 1.00 83.31 134 PHE A CA 1
ATOM 975 C C . PHE A 1 134 ? 9.056 4.981 -10.787 1.00 83.31 134 PHE A C 1
ATOM 977 O O . PHE A 1 134 ? 9.726 5.108 -11.811 1.00 83.31 134 PHE A O 1
ATOM 984 N N . ALA A 1 135 ? 7.753 4.700 -10.823 1.00 83.12 135 ALA A N 1
ATOM 985 C CA . ALA A 1 135 ? 7.025 4.533 -12.077 1.00 83.12 135 ALA A CA 1
ATOM 986 C C . ALA A 1 135 ? 7.075 5.808 -12.938 1.00 83.12 135 ALA A C 1
ATOM 988 O O . ALA A 1 135 ? 7.227 5.732 -14.159 1.00 83.12 135 ALA A O 1
ATOM 989 N N . PHE A 1 136 ? 7.012 6.983 -12.305 1.00 84.06 136 PHE A N 1
ATOM 990 C CA . PHE A 1 136 ? 7.161 8.266 -12.982 1.00 84.06 136 PHE A CA 1
ATOM 991 C C . PHE A 1 136 ? 8.570 8.460 -13.555 1.00 84.06 136 PHE A C 1
ATOM 993 O O . PHE A 1 136 ? 8.702 8.800 -14.730 1.00 84.06 136 PHE A O 1
ATOM 1000 N N . ILE A 1 137 ? 9.617 8.186 -12.769 1.00 83.38 137 ILE A N 1
ATOM 1001 C CA . ILE A 1 137 ? 11.014 8.271 -13.221 1.00 83.38 137 ILE A CA 1
ATOM 1002 C C . ILE A 1 137 ? 11.239 7.354 -14.426 1.00 83.38 137 ILE A C 1
ATOM 1004 O O . ILE A 1 137 ? 11.775 7.800 -15.435 1.00 83.38 137 ILE A O 1
ATOM 1008 N N . VAL A 1 138 ? 10.783 6.100 -14.367 1.00 78.38 138 VAL A N 1
ATOM 1009 C CA . VAL A 1 138 ? 10.932 5.133 -15.468 1.00 78.38 138 VAL A CA 1
ATOM 1010 C C . VAL A 1 138 ? 10.242 5.632 -16.744 1.00 78.38 138 VAL A C 1
ATOM 1012 O O . VAL A 1 138 ? 10.825 5.573 -17.829 1.00 78.38 138 VAL A O 1
ATOM 1015 N N . ARG A 1 139 ? 9.028 6.188 -16.637 1.00 80.81 139 ARG A N 1
ATOM 1016 C CA . ARG A 1 139 ? 8.338 6.799 -17.786 1.00 80.81 139 ARG A CA 1
ATOM 1017 C C . ARG A 1 139 ? 9.060 8.023 -18.341 1.00 80.81 139 ARG A C 1
ATOM 1019 O O . ARG A 1 139 ? 9.124 8.187 -19.554 1.00 80.81 139 ARG A O 1
ATOM 1026 N N . MET A 1 140 ? 9.610 8.873 -17.480 1.00 80.31 140 MET A N 1
ATOM 1027 C CA . MET A 1 140 ? 10.400 10.027 -17.917 1.00 80.31 140 MET A CA 1
ATOM 1028 C C . MET A 1 140 ? 11.674 9.586 -18.640 1.00 80.31 140 MET A C 1
ATOM 1030 O O . MET A 1 140 ? 11.959 10.079 -19.726 1.00 80.31 140 MET A O 1
ATOM 1034 N N . VAL A 1 141 ? 12.404 8.614 -18.089 1.00 77.12 141 VAL A N 1
ATOM 1035 C CA . VAL A 1 141 ? 13.633 8.083 -18.694 1.00 77.12 141 VAL A CA 1
ATOM 1036 C C . VAL A 1 141 ? 13.348 7.449 -20.052 1.00 77.12 141 VAL A C 1
ATOM 1038 O O . VAL A 1 141 ? 14.069 7.718 -21.004 1.00 77.12 141 VAL A O 1
ATOM 1041 N N . THR A 1 142 ? 12.286 6.653 -20.175 1.00 73.94 142 THR A N 1
ATOM 1042 C CA . THR A 1 142 ? 11.904 6.037 -21.459 1.00 73.94 142 THR A CA 1
ATOM 1043 C C . THR A 1 142 ? 11.471 7.074 -22.497 1.00 73.94 142 THR A C 1
ATOM 1045 O O . THR A 1 142 ? 11.877 6.973 -23.655 1.00 73.94 142 THR A O 1
ATOM 1048 N N . ALA A 1 143 ? 10.730 8.111 -22.094 1.00 79.75 143 ALA A N 1
ATOM 1049 C CA . ALA A 1 143 ? 10.374 9.221 -22.976 1.00 79.75 143 ALA A CA 1
ATOM 1050 C C . ALA A 1 143 ? 11.617 9.985 -23.464 1.00 79.75 143 ALA A C 1
ATOM 1052 O O . ALA A 1 143 ? 11.768 10.209 -24.663 1.00 79.75 143 ALA A O 1
ATOM 1053 N N . ILE A 1 144 ? 12.545 10.314 -22.561 1.00 75.75 144 ILE A N 1
ATOM 1054 C CA . ILE A 1 144 ? 13.808 10.985 -22.901 1.00 75.75 144 ILE A CA 1
ATOM 1055 C C . ILE A 1 144 ? 14.667 10.096 -23.810 1.00 75.75 144 ILE A C 1
ATOM 1057 O O . ILE A 1 144 ? 15.162 10.559 -24.833 1.00 75.75 144 ILE A O 1
ATOM 1061 N N . ALA A 1 145 ? 14.800 8.806 -23.493 1.00 70.12 145 ALA A N 1
ATOM 1062 C CA . ALA A 1 145 ? 15.570 7.858 -24.294 1.00 70.12 145 ALA A CA 1
ATOM 1063 C C . ALA A 1 145 ? 15.038 7.746 -25.731 1.00 70.12 145 ALA A C 1
ATOM 1065 O O . ALA A 1 145 ? 15.829 7.673 -26.666 1.00 70.12 145 ALA A O 1
ATOM 1066 N N . SER A 1 146 ? 13.714 7.804 -25.923 1.00 67.50 146 SER A N 1
ATOM 1067 C CA . SER A 1 146 ? 13.105 7.803 -27.261 1.00 67.50 146 SER A CA 1
ATOM 1068 C C . SER A 1 146 ? 13.440 9.045 -28.099 1.00 67.50 146 SER A C 1
ATOM 1070 O O . SER A 1 146 ? 13.369 8.987 -29.324 1.00 67.50 146 SER A O 1
ATOM 1072 N N . MET A 1 147 ? 13.839 10.148 -27.453 1.00 72.25 147 MET A N 1
ATOM 1073 C CA . MET A 1 147 ? 14.279 11.382 -28.112 1.00 72.25 147 MET A CA 1
ATOM 1074 C C . MET A 1 147 ? 15.793 11.419 -28.378 1.00 72.25 147 MET A C 1
ATOM 1076 O O . MET A 1 147 ? 16.236 12.160 -29.250 1.00 72.25 147 MET A O 1
ATOM 1080 N N . LEU A 1 148 ? 16.591 10.622 -27.656 1.00 67.50 148 LEU A N 1
ATOM 1081 C CA . LEU A 1 148 ? 18.049 10.514 -27.810 1.00 67.50 148 LEU A CA 1
ATOM 1082 C C . LEU A 1 148 ? 18.455 9.326 -28.704 1.00 67.50 148 LEU A C 1
ATOM 1084 O O . LEU A 1 148 ? 19.427 8.634 -28.422 1.00 67.50 148 LEU A O 1
ATOM 1088 N N . THR A 1 149 ? 17.733 9.090 -29.801 1.00 55.47 149 THR A N 1
ATOM 1089 C CA . THR A 1 149 ? 17.810 7.920 -30.705 1.00 55.47 149 THR A CA 1
ATOM 1090 C C . THR A 1 149 ? 19.215 7.539 -31.217 1.00 55.47 149 THR A C 1
ATOM 1092 O O . THR A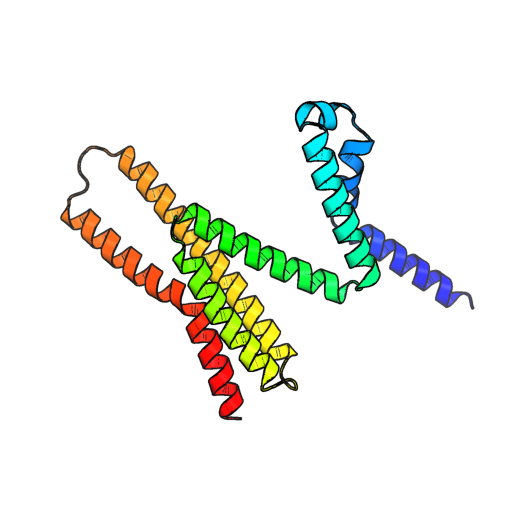 1 149 ? 19.384 6.470 -31.798 1.00 55.47 149 THR A O 1
ATOM 1095 N N . TYR A 1 150 ? 20.243 8.358 -30.990 1.00 53.66 150 TYR A N 1
ATOM 1096 C CA . TYR A 1 150 ? 21.635 8.032 -31.281 1.00 53.66 150 TYR A CA 1
ATOM 1097 C C . TYR A 1 150 ? 22.372 7.566 -30.010 1.00 53.66 150 TYR A C 1
ATOM 1099 O O . TYR A 1 150 ? 22.924 8.351 -29.243 1.00 53.66 150 TYR A O 1
ATOM 1107 N N . THR A 1 151 ? 22.387 6.243 -29.832 1.00 56.22 151 THR A N 1
ATOM 1108 C CA . THR A 1 151 ? 23.376 5.462 -29.064 1.00 56.22 151 THR A CA 1
ATOM 1109 C C . THR A 1 151 ? 23.461 5.653 -27.541 1.00 56.22 151 THR A C 1
ATOM 1111 O O . THR A 1 151 ? 24.471 6.138 -27.034 1.00 56.22 151 THR A O 1
ATOM 1114 N N . PRO A 1 152 ? 22.515 5.124 -26.752 1.00 60.41 152 PRO A N 1
ATOM 1115 C CA . PRO A 1 152 ? 22.897 4.440 -25.525 1.00 60.41 152 PRO A CA 1
ATOM 1116 C C . PRO A 1 152 ? 23.440 3.040 -25.879 1.00 60.41 152 PRO A C 1
ATOM 1118 O O . PRO A 1 152 ? 22.786 2.274 -26.587 1.00 60.41 152 PRO A O 1
ATOM 1121 N N . ASP A 1 153 ? 24.649 2.713 -25.414 1.00 71.38 153 ASP A N 1
ATOM 1122 C CA . ASP A 1 153 ? 25.236 1.375 -25.559 1.00 71.38 153 ASP A CA 1
ATOM 1123 C C . ASP A 1 153 ? 24.298 0.305 -24.963 1.00 71.38 153 ASP A C 1
ATOM 1125 O O . ASP A 1 153 ? 23.706 0.498 -23.895 1.00 71.38 153 ASP A O 1
ATOM 1129 N N . LEU A 1 154 ? 24.158 -0.833 -25.651 1.00 70.69 154 LEU A N 1
ATOM 1130 C CA . LEU A 1 154 ? 23.302 -1.950 -25.232 1.00 70.69 154 LEU A CA 1
ATOM 1131 C C . LEU A 1 154 ? 23.694 -2.448 -23.832 1.00 70.69 154 LEU A C 1
ATOM 1133 O O . LEU A 1 154 ? 22.819 -2.798 -23.039 1.00 70.69 154 LEU A O 1
ATOM 1137 N N . GLY A 1 155 ? 24.991 -2.411 -23.501 1.00 74.25 155 GLY A N 1
ATOM 1138 C CA . GLY A 1 155 ? 25.505 -2.728 -22.168 1.00 74.25 155 GLY A CA 1
ATOM 1139 C C . GLY A 1 155 ? 25.043 -1.743 -21.091 1.00 74.25 155 GLY A C 1
ATOM 1140 O O . GLY A 1 155 ? 24.617 -2.165 -20.014 1.00 74.25 155 GLY A O 1
ATOM 1141 N N . PHE A 1 156 ? 25.046 -0.440 -21.390 1.00 72.81 156 PHE A N 1
ATOM 1142 C CA . PHE A 1 156 ? 24.574 0.603 -20.473 1.00 72.81 156 PHE A CA 1
ATOM 1143 C C . PHE A 1 156 ? 23.072 0.486 -20.192 1.00 72.81 156 PHE A C 1
ATOM 1145 O O . PHE A 1 156 ? 22.662 0.502 -19.030 1.00 72.81 156 PHE A O 1
ATOM 1152 N N . LEU A 1 157 ? 22.249 0.301 -21.231 1.00 69.50 157 LEU A N 1
ATOM 1153 C CA . LEU A 1 157 ? 20.809 0.081 -21.056 1.00 69.50 157 LEU A CA 1
ATOM 1154 C C . LEU A 1 157 ? 20.543 -1.133 -20.169 1.00 69.50 157 LEU A C 1
ATOM 1156 O O . LEU A 1 157 ? 19.758 -1.044 -19.226 1.00 69.50 157 LEU A O 1
ATOM 1160 N N . ASN A 1 158 ? 21.227 -2.247 -20.429 1.00 74.50 158 ASN A N 1
ATOM 1161 C CA . ASN A 1 158 ? 21.026 -3.474 -19.670 1.00 74.50 158 ASN A CA 1
ATOM 1162 C C . ASN A 1 158 ? 21.447 -3.308 -18.197 1.00 74.50 158 ASN A C 1
ATOM 1164 O O . ASN A 1 158 ? 20.731 -3.735 -17.294 1.00 74.50 158 ASN A O 1
ATOM 1168 N N . ALA A 1 159 ? 22.555 -2.609 -17.931 1.00 72.25 159 ALA A N 1
ATOM 1169 C CA . ALA A 1 159 ? 22.993 -2.302 -16.570 1.00 72.25 159 ALA A CA 1
ATOM 1170 C C . ALA A 1 159 ? 21.994 -1.405 -15.815 1.00 72.25 159 ALA A C 1
ATOM 1172 O O . ALA A 1 159 ? 21.716 -1.643 -14.636 1.00 72.25 159 ALA A O 1
ATOM 1173 N N . VAL A 1 160 ? 21.419 -0.398 -16.480 1.00 70.81 160 VAL A N 1
ATOM 1174 C CA . VAL A 1 160 ? 20.376 0.459 -15.893 1.00 70.81 160 VAL A CA 1
ATOM 1175 C C . VAL A 1 160 ? 19.106 -0.345 -15.620 1.00 70.81 160 VAL A C 1
ATOM 1177 O O . VAL A 1 160 ? 18.554 -0.239 -14.526 1.00 70.81 160 VAL A O 1
ATOM 1180 N N . TYR A 1 161 ? 18.676 -1.199 -16.553 1.00 69.12 161 TYR A N 1
ATOM 1181 C CA . TYR A 1 161 ? 17.515 -2.071 -16.365 1.00 69.12 161 TYR A CA 1
ATOM 1182 C C . TYR A 1 161 ? 17.694 -3.030 -15.186 1.00 69.12 161 TYR A C 1
ATOM 1184 O O . TYR A 1 161 ? 16.791 -3.138 -14.356 1.00 69.12 161 TYR A O 1
ATOM 1192 N N . VAL A 1 162 ? 18.849 -3.689 -15.059 1.00 73.25 162 VAL A N 1
ATOM 1193 C CA . VAL A 1 162 ? 19.121 -4.624 -13.955 1.00 73.25 162 VAL A CA 1
ATOM 1194 C C . VAL A 1 162 ? 19.107 -3.901 -12.606 1.00 73.25 162 VAL A C 1
ATOM 1196 O O . VAL A 1 162 ? 18.408 -4.338 -11.691 1.00 73.25 162 VAL A O 1
ATOM 1199 N N . ASN A 1 163 ? 19.800 -2.763 -12.486 1.00 71.00 163 ASN A N 1
ATOM 1200 C CA . ASN A 1 163 ? 19.825 -1.985 -11.243 1.00 71.00 163 ASN A CA 1
ATOM 1201 C C . ASN A 1 163 ? 18.441 -1.425 -10.882 1.00 71.00 163 ASN A C 1
ATOM 1203 O O . ASN A 1 163 ? 18.009 -1.536 -9.734 1.00 71.00 163 ASN A O 1
ATOM 1207 N N . ALA A 1 164 ? 17.710 -0.881 -11.859 1.00 67.88 164 ALA A N 1
ATOM 1208 C CA . ALA A 1 164 ? 16.356 -0.378 -11.648 1.00 67.88 164 ALA A CA 1
ATOM 1209 C C . ALA A 1 164 ? 15.395 -1.495 -11.216 1.00 67.88 164 ALA A C 1
ATOM 1211 O O . ALA A 1 164 ? 14.588 -1.295 -10.310 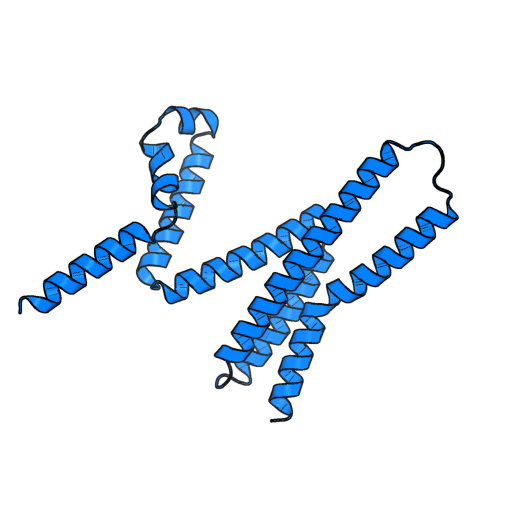1.00 67.88 164 ALA A O 1
ATOM 1212 N N . THR A 1 165 ? 15.516 -2.687 -11.807 1.00 69.31 165 THR A N 1
ATOM 1213 C CA . THR A 1 165 ? 14.684 -3.848 -11.462 1.00 69.31 165 THR A CA 1
ATOM 1214 C C . THR A 1 165 ? 15.014 -4.378 -10.067 1.00 69.31 165 THR A C 1
ATOM 1216 O O . THR A 1 165 ? 14.103 -4.697 -9.307 1.00 69.31 165 THR A O 1
ATOM 1219 N N . MET A 1 166 ? 16.294 -4.417 -9.677 1.00 69.06 166 MET A N 1
ATOM 1220 C CA . MET A 1 166 ? 16.688 -4.802 -8.317 1.00 69.06 166 MET A CA 1
ATOM 1221 C C . MET A 1 166 ? 16.119 -3.847 -7.264 1.00 69.06 166 MET A C 1
ATOM 1223 O O . MET A 1 166 ? 15.501 -4.299 -6.300 1.00 69.06 166 MET A O 1
ATOM 1227 N N . VAL A 1 167 ? 16.265 -2.534 -7.463 1.00 69.81 167 VAL A N 1
ATOM 1228 C CA . VAL A 1 167 ? 15.710 -1.526 -6.545 1.00 69.81 167 VAL A CA 1
ATOM 1229 C C . VAL A 1 167 ? 14.181 -1.607 -6.500 1.00 69.81 167 VAL A C 1
ATOM 1231 O O . VAL A 1 167 ? 13.594 -1.579 -5.417 1.00 69.81 167 VAL A O 1
ATOM 1234 N N . ALA A 1 168 ? 13.529 -1.786 -7.653 1.00 70.00 168 ALA A N 1
ATOM 1235 C CA . ALA A 1 168 ? 12.083 -1.959 -7.727 1.00 70.00 168 ALA A CA 1
ATOM 1236 C C . ALA A 1 168 ? 11.615 -3.198 -6.951 1.00 70.00 168 ALA A C 1
ATOM 1238 O O . ALA A 1 168 ? 10.668 -3.096 -6.178 1.00 70.00 168 ALA A O 1
ATOM 1239 N N . ASN A 1 169 ? 12.295 -4.339 -7.077 1.00 75.12 169 ASN A N 1
ATOM 1240 C CA . ASN A 1 169 ? 11.925 -5.571 -6.376 1.00 75.12 169 ASN A CA 1
ATOM 1241 C C . ASN A 1 169 ? 11.971 -5.415 -4.846 1.00 75.12 169 ASN A C 1
ATOM 1243 O O . ASN A 1 169 ? 11.055 -5.872 -4.159 1.00 75.12 169 ASN A O 1
ATOM 1247 N N . PHE A 1 170 ? 12.983 -4.722 -4.310 1.00 70.94 170 PHE A N 1
ATOM 1248 C CA . PHE A 1 170 ? 13.068 -4.439 -2.872 1.00 70.94 170 PHE A CA 1
ATOM 1249 C C . PHE A 1 170 ? 11.931 -3.542 -2.384 1.00 70.94 170 PHE A C 1
ATOM 1251 O O . PHE A 1 170 ? 11.331 -3.810 -1.343 1.00 70.94 170 PHE A O 1
ATOM 1258 N N . ILE A 1 171 ? 11.608 -2.496 -3.145 1.00 79.62 171 ILE A N 1
ATOM 1259 C CA . ILE A 1 171 ? 10.517 -1.585 -2.794 1.00 79.62 171 ILE A CA 1
ATOM 1260 C C . ILE A 1 171 ? 9.177 -2.312 -2.887 1.00 79.62 171 ILE A C 1
ATOM 1262 O O . ILE A 1 171 ? 8.353 -2.170 -1.991 1.00 79.62 171 ILE A O 1
ATOM 1266 N N . ILE A 1 172 ? 8.962 -3.128 -3.921 1.00 80.06 172 ILE A N 1
ATOM 1267 C CA . ILE A 1 172 ? 7.712 -3.865 -4.140 1.00 80.06 172 ILE A CA 1
ATOM 1268 C C . ILE A 1 172 ? 7.371 -4.743 -2.934 1.00 80.06 172 ILE A C 1
ATOM 1270 O O . ILE A 1 172 ? 6.231 -4.706 -2.492 1.00 80.06 172 ILE A O 1
ATOM 1274 N N . LEU A 1 173 ? 8.336 -5.463 -2.357 1.00 85.69 173 LEU A N 1
ATOM 1275 C CA . LEU A 1 173 ? 8.112 -6.404 -1.248 1.00 85.69 173 LEU A CA 1
ATOM 1276 C C . LEU A 1 173 ? 7.855 -5.756 0.122 1.00 85.69 173 LEU A C 1
ATOM 1278 O O . LEU A 1 173 ? 7.438 -6.440 1.061 1.00 85.69 173 LEU A O 1
ATOM 1282 N N . LEU A 1 174 ? 8.084 -4.451 0.255 1.00 89.56 174 LEU A N 1
ATOM 1283 C CA . LEU A 1 174 ? 8.029 -3.732 1.529 1.00 89.56 174 LEU A CA 1
ATOM 1284 C C . LEU A 1 174 ? 6.713 -3.916 2.320 1.00 89.56 174 LEU A C 1
ATOM 1286 O O . LEU A 1 174 ? 6.803 -4.137 3.529 1.00 89.56 174 LEU A O 1
ATOM 1290 N N . PRO A 1 175 ? 5.508 -3.907 1.712 1.00 88.25 175 PRO A N 1
ATOM 1291 C CA . PRO A 1 175 ? 4.251 -4.120 2.431 1.00 88.25 175 PRO A CA 1
ATOM 1292 C C . PRO A 1 175 ? 4.171 -5.487 3.112 1.00 88.25 175 PRO A C 1
ATOM 1294 O O . PRO A 1 175 ? 3.629 -5.608 4.208 1.00 88.25 175 PRO A O 1
ATOM 1297 N N . VAL A 1 176 ? 4.733 -6.511 2.468 1.00 90.44 176 VAL A N 1
ATOM 1298 C CA . VAL A 1 176 ? 4.733 -7.890 2.966 1.00 90.44 176 VAL A CA 1
ATOM 1299 C C . VAL A 1 176 ? 5.737 -8.029 4.102 1.00 90.44 176 VAL A C 1
ATOM 1301 O O . VAL A 1 176 ? 5.388 -8.521 5.172 1.00 90.44 176 VAL A O 1
ATOM 1304 N N . ILE A 1 177 ? 6.963 -7.535 3.905 1.00 90.06 177 ILE A N 1
ATOM 1305 C CA . ILE A 1 177 ? 8.025 -7.598 4.919 1.00 90.06 177 ILE A CA 1
ATOM 1306 C C . ILE A 1 177 ? 7.616 -6.820 6.173 1.00 90.06 177 ILE A C 1
ATOM 1308 O O . ILE A 1 177 ? 7.749 -7.329 7.282 1.00 90.06 177 ILE A O 1
ATOM 1312 N N . ALA A 1 178 ? 7.072 -5.611 6.013 1.00 89.75 178 ALA A N 1
ATOM 1313 C CA . ALA A 1 178 ? 6.609 -4.798 7.134 1.00 89.75 178 ALA A CA 1
ATOM 1314 C C . ALA A 1 178 ? 5.439 -5.457 7.885 1.00 89.75 178 ALA A C 1
ATOM 1316 O O . ALA A 1 178 ? 5.412 -5.434 9.119 1.00 89.75 178 ALA A O 1
ATOM 1317 N N . GLY A 1 179 ? 4.502 -6.081 7.162 1.00 86.69 179 GLY A N 1
ATOM 1318 C CA . GLY A 1 179 ? 3.415 -6.858 7.760 1.00 86.69 179 GLY A CA 1
ATOM 1319 C C . GLY A 1 179 ? 3.940 -8.026 8.598 1.00 86.69 179 GLY A C 1
ATOM 1320 O O . GLY A 1 179 ? 3.577 -8.155 9.768 1.00 86.69 179 GLY A O 1
ATOM 1321 N N . LEU A 1 180 ? 4.849 -8.828 8.033 1.00 91.00 180 LEU A N 1
ATOM 1322 C CA . LEU A 1 180 ? 5.462 -9.975 8.712 1.00 91.00 180 LEU A CA 1
ATOM 1323 C C . LEU A 1 180 ? 6.298 -9.554 9.922 1.00 91.00 180 LEU A C 1
ATOM 1325 O O . LEU A 1 180 ? 6.198 -10.168 10.979 1.00 91.00 180 LEU A O 1
ATOM 1329 N N . TYR A 1 181 ? 7.079 -8.481 9.797 1.00 91.56 181 TYR A N 1
ATOM 1330 C CA . TYR A 1 181 ? 7.842 -7.924 10.910 1.00 91.56 181 TYR A CA 1
ATOM 1331 C C . TYR A 1 181 ? 6.925 -7.482 12.054 1.00 91.56 181 TYR A C 1
ATOM 1333 O O . TYR A 1 181 ? 7.192 -7.782 13.216 1.00 91.56 181 TYR A O 1
ATOM 1341 N N . THR A 1 182 ? 5.819 -6.805 11.733 1.00 88.94 182 THR A N 1
ATOM 1342 C CA . THR A 1 182 ? 4.851 -6.350 12.741 1.00 88.94 182 THR A CA 1
ATOM 1343 C C . THR A 1 182 ? 4.189 -7.532 13.446 1.00 88.94 182 THR A C 1
ATOM 1345 O O . THR A 1 182 ? 4.058 -7.512 14.667 1.00 88.94 182 THR A O 1
ATOM 1348 N N . LEU A 1 183 ? 3.821 -8.574 12.694 1.00 88.50 183 LEU A N 1
ATOM 1349 C CA . LEU A 1 183 ? 3.275 -9.814 13.243 1.00 88.50 183 LEU A CA 1
ATOM 1350 C C . LEU A 1 183 ? 4.283 -10.511 14.167 1.00 88.50 183 LEU A C 1
ATOM 1352 O O . LEU A 1 183 ? 3.956 -10.823 15.306 1.00 88.50 183 LEU A O 1
ATOM 1356 N N . MET A 1 184 ? 5.519 -10.707 13.702 1.00 91.81 184 MET A N 1
ATOM 1357 C CA . MET A 1 184 ? 6.573 -11.371 14.471 1.00 91.81 184 MET A CA 1
ATOM 1358 C C . MET A 1 184 ? 6.904 -10.607 15.755 1.00 91.81 184 MET A C 1
ATOM 1360 O O . MET A 1 184 ? 7.061 -11.213 16.811 1.00 91.81 184 MET A O 1
ATOM 1364 N N . ARG A 1 185 ? 6.960 -9.272 15.684 1.00 91.50 185 ARG A N 1
ATOM 1365 C CA . ARG A 1 185 ? 7.192 -8.417 16.852 1.00 91.50 185 ARG A CA 1
ATOM 1366 C C . ARG A 1 185 ? 6.112 -8.598 17.916 1.00 91.50 185 ARG A C 1
ATOM 1368 O O . ARG A 1 185 ? 6.457 -8.641 19.086 1.00 91.50 185 ARG A O 1
ATOM 1375 N N . LEU A 1 186 ? 4.844 -8.685 17.517 1.00 88.25 186 LEU A N 1
ATOM 1376 C CA . LEU A 1 186 ? 3.720 -8.885 18.439 1.00 88.25 186 LEU A CA 1
ATOM 1377 C C . LEU A 1 186 ? 3.624 -10.317 18.966 1.00 88.25 186 LEU A C 1
ATOM 1379 O O . LEU A 1 186 ? 3.108 -10.540 20.052 1.00 88.25 186 LEU A O 1
ATOM 1383 N N . TYR A 1 187 ? 4.130 -11.287 18.210 1.00 87.69 187 TYR A N 1
ATOM 1384 C CA . TYR A 1 187 ? 4.222 -12.670 18.662 1.00 87.69 187 TYR A CA 1
ATOM 1385 C C . TYR A 1 187 ? 5.294 -12.875 19.743 1.00 87.69 187 TYR A C 1
ATOM 1387 O O . TYR A 1 187 ? 5.148 -13.742 20.598 1.00 87.69 187 TYR A O 1
ATOM 1395 N N . MET A 1 188 ? 6.376 -12.095 19.703 1.00 85.75 188 MET A N 1
ATOM 1396 C CA . MET A 1 188 ? 7.491 -12.189 20.656 1.00 85.75 188 MET A CA 1
ATOM 1397 C C . MET A 1 188 ? 7.275 -11.401 21.961 1.00 85.75 188 MET A C 1
ATOM 1399 O O . MET A 1 188 ? 8.128 -11.473 22.845 1.00 85.75 188 MET A O 1
ATOM 1403 N N . THR A 1 189 ? 6.188 -10.633 22.068 1.00 73.50 189 THR A N 1
ATOM 1404 C CA . THR A 1 189 ? 5.800 -9.848 23.255 1.00 73.50 189 THR A CA 1
ATOM 1405 C C . THR A 1 189 ? 4.682 -10.526 24.019 1.00 73.50 189 THR A C 1
ATOM 1407 O O . THR A 1 189 ? 4.777 -10.567 25.263 1.00 73.50 189 THR A O 1
#

Foldseek 3Di:
DVPVVVVVVVVVVVVVVPDPCLVVVLCVVVVDVVVCVVCPVVVVVVVNVVSVVLVVCDVVVDPVVNVLVVLVVLLVVLLVLLCVLQVPCVLVVLLVLLVVLLVVLCVVCVVCNVVSSVLLSVQSNVLSVVSNVLSVVVVVVVVVCVVVVPDDDPVNVVVCVVVSVVVVVVSSNRSVVSSVVSSVVVVVD

Secondary structure (DSSP, 8-state):
-HHHHHHHHHHHHHHHHH--THHHHHHHHHH-HHHHHHH-HHHHHHHHHHHHHHHHHHHHHHHHHHHHHHHHHHHHHHHHHHHHHHT-THHHHHHHHHHHHHHHHHHH-GGGHHHHHHHHHHHHHHHHHHHHHHHHHHHHHHHHHHH--S---HHHHHHHHHHHHHHHHHHHHHHHHHHHHHHHHHH--

Radius of gyration: 23.02 Å; chains: 1; bounding box: 52×44×62 Å

Sequence (189 aa):
MLGAVRDRRKRLRALASSTPPIILFTLVPVTNPDVVRVVGGLAAYGVMASAAVLVSVALAAGTGAVKRAVEWILVVGLVLASTMLSGNPLLIVVAGIGLGVFALTMWLYPSEFGLVYRTAAATMLFWGLATLVFAFIVRMVTAIASMLTYTPDLGFLNAVYVNATMVANFIILLPVIAGLYTLMRLYMT

pLDDT: mean 73.62, std 15.59, range [43.56, 92.5]